Protein AF-A0A9X2KJJ4-F1 (afdb_monomer_lite)

pLDDT: mean 70.87, std 23.69, range [27.44, 98.56]

Structure (mmCIF, N/CA/C/O backbone):
data_AF-A0A9X2KJJ4-F1
#
_entry.id   AF-A0A9X2KJJ4-F1
#
loop_
_atom_site.group_PDB
_atom_site.id
_atom_site.type_symbol
_atom_site.label_atom_id
_atom_site.label_alt_id
_atom_site.label_comp_id
_atom_site.label_asym_id
_atom_site.label_entity_id
_atom_site.label_seq_id
_atom_site.pdbx_PDB_ins_code
_atom_site.Cartn_x
_atom_site.Cartn_y
_atom_site.Cartn_z
_atom_site.occupancy
_atom_site.B_iso_or_equiv
_atom_site.auth_seq_id
_atom_site.auth_comp_id
_atom_site.auth_asym_id
_atom_site.auth_atom_id
_atom_site.pdbx_PDB_model_num
ATOM 1 N N . MET A 1 1 ? 61.505 9.779 -38.803 1.00 47.81 1 MET A N 1
ATOM 2 C CA . MET A 1 1 ? 60.953 10.149 -37.479 1.00 47.81 1 MET A CA 1
ATOM 3 C C . MET A 1 1 ? 59.448 10.309 -37.608 1.00 47.81 1 MET A C 1
ATOM 5 O O . MET A 1 1 ? 59.005 11.308 -38.155 1.00 47.81 1 MET A O 1
ATOM 9 N N . GLY A 1 2 ? 58.658 9.321 -37.192 1.00 49.69 2 GLY A N 1
ATOM 10 C CA . GLY A 1 2 ? 57.202 9.404 -37.337 1.00 49.69 2 GLY A CA 1
ATOM 11 C C . GLY A 1 2 ? 56.493 8.103 -36.994 1.00 49.69 2 GLY A C 1
ATOM 12 O O . GLY A 1 2 ? 55.884 7.513 -37.874 1.00 49.69 2 GLY A O 1
ATOM 13 N N . MET A 1 3 ? 56.602 7.639 -35.744 1.00 49.16 3 MET A N 1
ATOM 14 C CA . MET A 1 3 ? 55.857 6.458 -35.277 1.00 49.16 3 MET A CA 1
ATOM 15 C C . MET A 1 3 ? 55.622 6.402 -33.750 1.00 49.16 3 MET A C 1
ATOM 17 O O . MET A 1 3 ? 55.485 5.323 -33.203 1.00 49.16 3 MET A O 1
ATOM 21 N N . GLU A 1 4 ? 55.517 7.537 -33.043 1.00 53.03 4 GLU A N 1
ATOM 22 C CA . GLU A 1 4 ? 55.349 7.537 -31.565 1.00 53.03 4 GLU A CA 1
ATOM 23 C C . GLU A 1 4 ? 54.216 8.446 -31.046 1.00 53.03 4 GLU A C 1
ATOM 25 O O . GLU A 1 4 ? 54.314 9.063 -29.990 1.00 53.03 4 GLU A O 1
ATOM 30 N N . ARG A 1 5 ? 53.100 8.579 -31.774 1.00 55.84 5 ARG A N 1
ATOM 31 C CA . ARG A 1 5 ? 51.923 9.325 -31.264 1.00 55.84 5 ARG A CA 1
ATOM 32 C C . ARG A 1 5 ? 50.594 8.616 -31.504 1.00 55.84 5 ARG A C 1
ATOM 34 O O . ARG A 1 5 ? 49.633 9.244 -31.946 1.00 55.84 5 ARG A O 1
ATOM 41 N N . ARG A 1 6 ? 50.524 7.308 -31.241 1.00 51.78 6 ARG A N 1
ATOM 42 C CA . ARG A 1 6 ? 49.240 6.581 -31.252 1.00 51.78 6 ARG A CA 1
ATOM 43 C C . ARG A 1 6 ? 48.900 5.784 -29.993 1.00 51.78 6 ARG A C 1
ATOM 45 O O . ARG A 1 6 ? 47.741 5.423 -29.867 1.00 51.78 6 ARG A O 1
ATOM 52 N N . GLU A 1 7 ? 49.802 5.617 -29.029 1.00 50.44 7 GLU A N 1
ATOM 53 C CA . GLU A 1 7 ? 49.505 4.779 -27.849 1.00 50.44 7 GLU A CA 1
ATOM 54 C C . GLU A 1 7 ? 48.975 5.535 -26.617 1.00 50.44 7 GLU A C 1
ATOM 56 O O . GLU A 1 7 ? 48.484 4.917 -25.685 1.00 50.44 7 GLU A O 1
ATOM 61 N N . ALA A 1 8 ? 48.960 6.871 -26.604 1.00 49.69 8 ALA A N 1
ATOM 62 C CA . ALA A 1 8 ? 48.572 7.633 -25.406 1.00 49.69 8 ALA A CA 1
ATOM 63 C C . ALA A 1 8 ? 47.080 8.036 -25.324 1.00 49.69 8 ALA A C 1
ATOM 65 O O . ALA A 1 8 ? 46.735 8.944 -24.570 1.00 49.69 8 ALA A O 1
ATOM 66 N N . ARG A 1 9 ? 46.179 7.439 -26.123 1.00 47.38 9 ARG A N 1
ATOM 67 C CA . ARG A 1 9 ? 44.757 7.858 -26.183 1.00 47.38 9 ARG A CA 1
ATOM 68 C C . ARG A 1 9 ? 43.725 6.830 -25.718 1.00 47.38 9 ARG A C 1
ATOM 70 O O . ARG A 1 9 ? 42.545 7.171 -25.718 1.00 47.38 9 ARG A O 1
ATOM 77 N N . GLU A 1 10 ? 44.126 5.642 -25.272 1.00 47.25 10 GLU A N 1
ATOM 78 C CA . GLU A 1 10 ? 43.165 4.615 -24.828 1.00 47.25 10 GLU A CA 1
ATOM 79 C C . GLU A 1 10 ? 42.952 4.544 -23.303 1.00 47.25 10 GLU A C 1
ATOM 81 O O . GLU A 1 10 ? 41.924 4.031 -22.864 1.00 47.25 10 GLU A O 1
ATOM 86 N N . ASP A 1 11 ? 43.791 5.189 -22.485 1.00 46.91 11 ASP A N 1
ATOM 87 C CA . ASP A 1 11 ? 43.707 5.073 -21.014 1.00 46.91 11 ASP A CA 1
ATOM 88 C C . ASP A 1 11 ? 42.778 6.089 -20.315 1.00 46.91 11 ASP A C 1
ATOM 90 O O . ASP A 1 11 ? 42.634 6.079 -19.093 1.00 46.91 11 ASP A O 1
ATOM 94 N N . SER A 1 12 ? 42.083 6.957 -21.058 1.00 48.19 12 SER A N 1
ATOM 95 C CA . SER A 1 12 ? 41.242 8.024 -20.475 1.00 48.19 12 SER A CA 1
ATOM 96 C C . SER A 1 12 ? 39.732 7.736 -20.491 1.00 48.19 12 SER A C 1
ATOM 98 O O . SER A 1 12 ? 38.935 8.618 -20.171 1.00 48.19 12 SER A O 1
ATOM 100 N N . ALA A 1 13 ? 39.292 6.526 -20.844 1.00 44.25 13 ALA A N 1
ATOM 101 C CA . ALA A 1 13 ? 37.860 6.207 -20.929 1.00 44.25 13 ALA A CA 1
ATOM 102 C C . ALA A 1 13 ? 37.205 5.810 -19.585 1.00 44.25 13 ALA A C 1
ATOM 104 O O . ALA A 1 13 ? 35.985 5.667 -19.514 1.00 44.25 13 ALA A O 1
ATOM 105 N N . ALA A 1 14 ? 37.985 5.638 -18.512 1.00 47.62 14 ALA A N 1
ATOM 106 C CA . ALA A 1 14 ? 37.472 5.204 -17.207 1.00 47.62 14 ALA A CA 1
ATOM 107 C C . ALA A 1 14 ? 37.098 6.358 -16.251 1.00 47.62 14 ALA A C 1
ATOM 109 O O . ALA A 1 14 ? 36.483 6.105 -15.213 1.00 47.62 14 ALA A O 1
ATOM 110 N N . ALA A 1 15 ? 37.453 7.608 -16.573 1.00 48.75 15 ALA A N 1
ATOM 111 C CA . ALA A 1 15 ? 37.377 8.721 -15.621 1.00 48.75 15 ALA A CA 1
ATOM 112 C C . ALA A 1 15 ? 36.042 9.492 -15.606 1.00 48.75 15 ALA A C 1
ATOM 114 O O . ALA A 1 15 ? 35.754 10.150 -14.612 1.00 48.75 15 ALA A O 1
ATOM 115 N N . ASP A 1 16 ? 35.185 9.348 -16.621 1.00 49.28 16 ASP A N 1
ATOM 116 C CA . ASP A 1 16 ? 33.913 10.082 -16.705 1.00 49.28 16 ASP A CA 1
ATOM 117 C C . ASP A 1 16 ? 32.705 9.143 -16.693 1.00 49.28 16 ASP A C 1
ATOM 119 O O . ASP A 1 16 ? 31.906 9.071 -17.628 1.00 49.28 16 ASP A O 1
ATOM 123 N N . MET A 1 17 ? 32.527 8.408 -15.593 1.00 51.59 17 MET A N 1
ATOM 124 C CA . MET A 1 17 ? 31.216 7.822 -15.328 1.00 51.59 17 MET A CA 1
ATOM 125 C C . MET A 1 17 ? 30.244 8.925 -14.891 1.00 51.59 17 MET A C 1
ATOM 127 O O . MET A 1 17 ? 30.469 9.554 -13.854 1.00 51.59 17 MET A O 1
ATOM 131 N N . PRO A 1 18 ? 29.114 9.132 -15.600 1.00 72.56 18 PRO A N 1
ATOM 132 C CA . PRO A 1 18 ? 28.115 10.108 -15.188 1.00 72.56 18 PRO A CA 1
ATOM 133 C C . PRO A 1 18 ? 27.666 9.821 -13.754 1.00 72.56 18 PRO A C 1
ATOM 135 O O . PRO A 1 18 ? 27.408 8.668 -13.405 1.00 72.56 18 PRO A O 1
ATOM 138 N N . LEU A 1 19 ? 27.496 10.855 -12.928 1.00 51.53 19 LEU A N 1
ATOM 139 C CA . LEU A 1 19 ? 27.064 10.734 -11.526 1.00 51.53 19 LEU A CA 1
ATOM 140 C C . LEU A 1 19 ? 25.807 9.852 -11.349 1.00 51.53 19 LEU A C 1
ATOM 142 O O . LEU A 1 19 ? 25.633 9.192 -10.324 1.00 51.53 19 LEU A O 1
ATOM 146 N N . ALA A 1 20 ? 24.938 9.802 -12.363 1.00 43.53 20 ALA A N 1
ATOM 147 C CA . ALA A 1 20 ? 23.784 8.906 -12.421 1.00 43.53 20 ALA A CA 1
ATOM 148 C C . ALA A 1 20 ? 24.168 7.412 -12.501 1.00 43.53 20 ALA A C 1
ATOM 150 O O . ALA A 1 20 ? 23.561 6.598 -11.808 1.00 43.53 20 ALA A O 1
ATOM 151 N N . SER A 1 21 ? 25.195 7.061 -13.282 1.00 48.44 21 SER A N 1
ATOM 152 C CA . SER A 1 21 ? 25.747 5.701 -13.388 1.00 48.44 21 SER A CA 1
ATOM 153 C C . SER A 1 21 ? 26.353 5.248 -12.060 1.00 48.44 21 SER A C 1
ATOM 155 O O . SER A 1 21 ? 26.040 4.164 -11.571 1.00 48.44 21 SER A O 1
ATOM 157 N N . LEU A 1 22 ? 27.130 6.117 -11.407 1.00 46.44 22 LEU A N 1
ATOM 158 C CA . LEU A 1 22 ? 27.717 5.816 -10.101 1.00 46.44 22 LEU A CA 1
ATOM 159 C C . LEU A 1 22 ? 26.637 5.613 -9.026 1.00 46.44 22 LEU A C 1
ATOM 161 O O . LEU A 1 22 ? 26.683 4.654 -8.256 1.00 46.44 22 LEU A O 1
ATOM 165 N N . ARG A 1 23 ? 25.608 6.471 -9.004 1.00 49.06 23 ARG A N 1
ATOM 166 C CA . ARG A 1 23 ? 24.451 6.309 -8.107 1.00 49.06 23 ARG A CA 1
ATOM 167 C C . ARG A 1 23 ? 23.695 5.008 -8.373 1.00 49.06 23 ARG A C 1
ATOM 169 O O . ARG A 1 23 ? 23.285 4.356 -7.415 1.00 49.06 23 ARG A O 1
ATOM 176 N N . ALA A 1 24 ? 23.537 4.617 -9.638 1.00 49.16 24 ALA A N 1
ATOM 177 C CA . ALA A 1 24 ? 22.894 3.362 -10.018 1.00 49.16 24 ALA A CA 1
ATOM 178 C C . ALA A 1 24 ? 23.710 2.140 -9.569 1.00 49.16 24 ALA A C 1
ATOM 180 O O . ALA A 1 24 ? 23.141 1.203 -9.015 1.00 49.16 24 ALA A O 1
ATOM 181 N N . GLN A 1 25 ? 25.037 2.172 -9.707 1.00 50.41 25 GLN A N 1
ATOM 182 C CA . GLN A 1 25 ? 25.911 1.104 -9.214 1.00 50.41 25 GLN A CA 1
ATOM 183 C C . GLN A 1 25 ? 25.873 0.993 -7.689 1.00 50.41 25 GLN A C 1
ATOM 185 O O . GLN A 1 25 ? 25.707 -0.100 -7.153 1.00 50.41 25 GLN A O 1
ATOM 190 N N . ILE A 1 26 ? 25.925 2.121 -6.973 1.00 53.22 26 ILE A N 1
ATOM 191 C CA . ILE A 1 26 ? 25.779 2.146 -5.510 1.00 53.22 26 ILE A CA 1
ATOM 192 C C . ILE A 1 26 ? 24.411 1.586 -5.090 1.00 53.22 26 ILE A C 1
ATOM 194 O O . ILE A 1 26 ? 24.317 0.847 -4.111 1.00 53.22 26 ILE A O 1
ATOM 198 N N . ALA A 1 27 ? 23.345 1.901 -5.826 1.00 51.09 27 ALA A N 1
ATOM 199 C CA . ALA A 1 27 ? 22.004 1.377 -5.583 1.00 51.09 27 ALA A CA 1
ATOM 200 C C . ALA A 1 27 ? 21.901 -0.138 -5.852 1.00 51.09 27 ALA A C 1
ATOM 202 O O . ALA A 1 27 ? 21.388 -0.877 -5.009 1.00 51.09 27 ALA A O 1
ATOM 203 N N . GLY A 1 28 ? 22.457 -0.625 -6.966 1.00 53.12 28 GLY A N 1
ATOM 204 C CA . GLY A 1 28 ? 22.554 -2.055 -7.276 1.00 53.12 28 GLY A CA 1
ATOM 205 C C . GLY A 1 28 ? 23.351 -2.822 -6.217 1.00 53.12 28 GLY A C 1
ATOM 206 O O . GLY A 1 28 ? 22.928 -3.885 -5.758 1.00 53.12 28 GLY A O 1
ATOM 207 N N . LEU A 1 29 ? 24.447 -2.235 -5.729 1.00 49.22 29 LEU A N 1
ATOM 208 C CA . LEU A 1 29 ? 25.233 -2.771 -4.618 1.00 49.22 29 LEU A CA 1
ATOM 209 C C . LEU A 1 29 ? 24.433 -2.794 -3.312 1.00 49.22 29 LEU A C 1
ATOM 211 O O . LEU A 1 29 ? 24.441 -3.806 -2.617 1.00 49.22 29 LEU A O 1
ATOM 215 N N . ARG A 1 30 ? 23.683 -1.735 -2.982 1.00 49.00 30 ARG A N 1
ATOM 216 C CA . ARG A 1 30 ? 22.813 -1.703 -1.789 1.00 49.00 30 ARG A CA 1
ATOM 217 C C . ARG A 1 30 ? 21.732 -2.777 -1.844 1.00 49.00 30 ARG A C 1
ATOM 219 O O . ARG A 1 30 ? 21.508 -3.458 -0.842 1.00 49.00 30 ARG A O 1
ATOM 226 N N . LEU A 1 31 ? 21.109 -2.970 -3.004 1.00 55.03 31 LEU A N 1
ATOM 227 C CA . LEU A 1 31 ? 20.124 -4.027 -3.217 1.00 55.03 31 LEU A CA 1
ATOM 228 C C . LEU A 1 31 ? 20.763 -5.417 -3.103 1.00 55.03 31 LEU A C 1
ATOM 230 O O . LEU A 1 31 ? 20.217 -6.290 -2.431 1.00 55.03 31 LEU A O 1
ATOM 234 N N . THR A 1 32 ? 21.954 -5.600 -3.671 1.00 56.09 32 THR A N 1
ATOM 235 C CA . THR A 1 32 ? 22.737 -6.838 -3.549 1.00 56.09 32 THR A CA 1
ATOM 236 C C . THR A 1 32 ? 23.098 -7.127 -2.092 1.00 56.09 32 THR A C 1
ATOM 238 O O . THR A 1 32 ? 22.906 -8.239 -1.609 1.00 56.09 32 THR A O 1
ATOM 241 N N . VAL A 1 33 ? 23.537 -6.124 -1.332 1.00 52.28 33 VAL A N 1
ATOM 242 C CA . VAL A 1 33 ? 23.829 -6.265 0.102 1.00 52.28 33 VAL A CA 1
ATOM 243 C C . VAL A 1 33 ? 22.561 -6.598 0.894 1.00 52.28 33 VAL A C 1
ATOM 245 O O . VAL A 1 33 ? 22.596 -7.457 1.777 1.00 52.28 33 VAL A O 1
ATOM 248 N N . ALA A 1 34 ? 21.426 -5.967 0.585 1.00 51.91 34 ALA A N 1
ATOM 249 C CA . ALA A 1 34 ? 20.146 -6.286 1.215 1.00 51.91 34 ALA A CA 1
ATOM 250 C C . ALA A 1 34 ? 19.709 -7.732 0.915 1.00 51.91 34 ALA A C 1
ATOM 252 O O . ALA A 1 34 ? 19.289 -8.453 1.824 1.00 51.91 34 ALA A O 1
ATOM 253 N N . ALA A 1 35 ? 19.890 -8.179 -0.328 1.00 56.25 35 ALA A N 1
ATOM 254 C CA . ALA A 1 35 ? 19.648 -9.549 -0.756 1.00 56.25 35 ALA A CA 1
ATOM 255 C C . ALA A 1 35 ? 20.532 -10.552 -0.005 1.00 56.25 35 ALA A C 1
ATOM 257 O O . ALA A 1 35 ? 20.024 -11.535 0.532 1.00 56.25 35 ALA A O 1
ATOM 258 N N . LEU A 1 36 ? 21.833 -10.269 0.108 1.00 53.44 36 LEU A N 1
ATOM 259 C CA . LEU A 1 36 ? 22.794 -11.094 0.844 1.00 53.44 36 LEU A CA 1
ATOM 260 C C . LEU A 1 36 ? 22.476 -11.167 2.346 1.00 53.44 36 LEU A C 1
ATOM 262 O O . LEU A 1 36 ? 22.599 -12.220 2.971 1.00 53.44 36 LEU A O 1
ATOM 266 N N . ARG A 1 37 ? 22.010 -10.069 2.953 1.00 56.66 37 ARG A N 1
ATOM 267 C CA . ARG A 1 37 ? 21.553 -10.069 4.354 1.00 56.66 37 ARG A CA 1
ATOM 268 C C . ARG A 1 37 ? 20.312 -10.939 4.541 1.00 56.66 37 ARG A C 1
ATOM 270 O O . ARG A 1 37 ? 20.200 -11.636 5.550 1.00 56.66 37 ARG A O 1
ATOM 277 N N . LEU A 1 38 ? 19.387 -10.913 3.584 1.00 53.09 38 LEU A N 1
ATOM 278 C CA . LEU A 1 38 ? 18.178 -11.731 3.622 1.00 53.09 38 LEU A CA 1
ATOM 279 C C . LEU A 1 38 ? 18.496 -13.221 3.442 1.00 53.09 38 LEU A C 1
ATOM 281 O O . LEU A 1 38 ? 17.997 -14.040 4.214 1.00 53.09 38 LEU A O 1
ATOM 285 N N . THR A 1 39 ? 19.364 -13.577 2.489 1.00 51.56 39 THR A N 1
ATOM 286 C CA . THR A 1 39 ? 19.808 -14.967 2.295 1.00 51.56 39 THR A CA 1
ATOM 287 C C . THR A 1 39 ? 20.582 -15.478 3.507 1.00 51.56 39 THR A C 1
ATOM 289 O O . THR A 1 39 ? 20.306 -16.581 3.971 1.00 51.56 39 THR A O 1
ATOM 292 N N . SER A 1 40 ? 21.461 -14.667 4.100 1.00 51.31 40 SER A N 1
ATOM 293 C CA . SER A 1 40 ? 22.171 -15.008 5.342 1.00 51.31 40 SER A CA 1
ATOM 294 C C . SER A 1 40 ? 21.210 -15.282 6.508 1.00 51.31 40 SER A C 1
ATOM 296 O O . SER A 1 40 ? 21.335 -16.292 7.204 1.00 51.31 40 SER A O 1
ATOM 298 N N . ARG A 1 41 ? 20.177 -14.444 6.686 1.00 52.88 41 ARG A N 1
ATOM 299 C CA . ARG A 1 41 ? 19.127 -14.673 7.696 1.00 52.88 41 ARG A CA 1
ATOM 300 C C . ARG A 1 41 ? 18.332 -15.949 7.430 1.00 52.88 41 ARG A C 1
ATOM 302 O O . ARG A 1 41 ? 18.059 -16.684 8.375 1.00 52.88 41 ARG A O 1
ATOM 309 N N . ALA A 1 42 ? 18.004 -16.235 6.170 1.00 50.62 42 ALA A N 1
ATOM 310 C CA . ALA A 1 42 ? 17.349 -17.484 5.798 1.00 50.62 42 ALA A CA 1
ATOM 311 C C . ALA A 1 42 ? 18.230 -18.691 6.165 1.00 50.62 42 ALA A C 1
ATOM 313 O O . ALA A 1 42 ? 17.756 -19.613 6.828 1.00 50.62 42 ALA A O 1
ATOM 314 N N . VAL A 1 43 ? 19.523 -18.659 5.820 1.00 56.06 43 VAL A N 1
ATOM 315 C CA . VAL A 1 43 ? 20.483 -19.726 6.151 1.00 56.06 43 VAL A CA 1
ATOM 316 C C . VAL A 1 43 ? 20.620 -19.923 7.660 1.00 56.06 43 VAL A C 1
ATOM 318 O O . VAL A 1 43 ? 20.568 -21.059 8.133 1.00 56.06 43 VAL A O 1
ATOM 321 N N . LYS A 1 44 ? 20.706 -18.837 8.440 1.00 53.25 44 LYS A N 1
ATOM 322 C CA . LYS A 1 44 ? 20.737 -18.892 9.913 1.00 53.25 44 LYS A CA 1
ATOM 323 C C . LYS A 1 44 ? 19.455 -19.492 10.504 1.00 53.25 44 LYS A C 1
ATOM 325 O O . LYS A 1 44 ? 19.522 -20.189 11.510 1.00 53.25 44 LYS A O 1
ATOM 330 N N . ALA A 1 45 ? 18.309 -19.282 9.858 1.00 50.84 45 ALA A N 1
ATOM 331 C CA . ALA A 1 45 ? 17.038 -19.924 10.197 1.00 50.84 45 ALA A CA 1
ATOM 332 C C . ALA A 1 45 ? 16.935 -21.389 9.711 1.00 50.84 45 ALA A C 1
ATOM 334 O O . ALA A 1 45 ? 15.866 -21.994 9.778 1.00 50.84 45 ALA A O 1
ATOM 335 N N . GLY A 1 46 ? 18.034 -21.972 9.219 1.00 49.84 46 GLY A N 1
ATOM 336 C CA . GLY A 1 46 ? 18.107 -23.362 8.778 1.00 49.84 46 GLY A CA 1
ATOM 337 C C . GLY A 1 46 ? 17.704 -23.592 7.321 1.00 49.84 46 GLY A C 1
ATOM 338 O O . GLY A 1 46 ? 17.600 -24.744 6.910 1.00 49.84 46 GLY A O 1
ATOM 339 N N . PHE A 1 47 ? 17.488 -22.542 6.521 1.00 48.84 47 PHE A N 1
ATOM 340 C CA . PHE A 1 47 ? 17.262 -22.686 5.082 1.00 48.84 47 PHE A CA 1
ATOM 341 C C . PHE A 1 47 ? 18.560 -23.091 4.378 1.00 48.84 47 PHE A C 1
ATOM 343 O O . PHE A 1 47 ? 19.525 -22.331 4.335 1.00 48.84 47 PHE A O 1
ATOM 350 N N . ARG A 1 48 ? 18.587 -24.273 3.767 1.00 58.31 48 ARG A N 1
ATOM 351 C CA . ARG A 1 48 ? 19.681 -24.693 2.888 1.00 58.31 48 ARG A CA 1
ATOM 352 C C . ARG A 1 48 ? 19.135 -24.827 1.464 1.00 58.31 48 ARG A C 1
ATOM 354 O O . ARG A 1 48 ? 18.259 -25.665 1.254 1.00 58.31 48 ARG A O 1
ATOM 361 N N . PRO A 1 49 ? 19.641 -24.053 0.484 1.00 48.81 49 PRO A N 1
ATOM 362 C CA . PRO A 1 49 ? 19.122 -24.047 -0.888 1.00 48.81 49 PRO A CA 1
ATOM 363 C C . PRO A 1 49 ? 19.060 -25.427 -1.565 1.00 48.81 49 PRO A C 1
ATOM 365 O O . PRO A 1 49 ? 18.234 -25.623 -2.450 1.00 48.81 49 PRO A O 1
ATOM 368 N N . GLY A 1 50 ? 19.900 -26.379 -1.136 1.00 55.75 50 GLY A N 1
ATOM 369 C CA . GLY A 1 50 ? 19.933 -27.758 -1.638 1.00 55.75 50 GLY A CA 1
ATOM 370 C C . GLY A 1 50 ? 19.363 -28.826 -0.696 1.00 55.75 50 GLY A C 1
ATOM 371 O O . GLY A 1 50 ? 19.565 -30.008 -0.948 1.00 55.75 50 GLY A O 1
ATOM 372 N N . GLN A 1 51 ? 18.708 -28.462 0.413 1.00 60.94 51 GLN A N 1
ATOM 373 C CA . GLN A 1 51 ? 18.192 -29.456 1.360 1.00 60.94 51 GLN A CA 1
ATOM 374 C C . GLN A 1 51 ? 16.922 -30.122 0.838 1.00 60.94 51 GLN A C 1
ATOM 376 O O . GLN A 1 51 ? 15.946 -29.467 0.477 1.00 60.94 51 GLN A O 1
ATOM 381 N N . GLU A 1 52 ? 16.940 -31.450 0.822 1.00 58.19 52 GLU A N 1
ATOM 382 C CA . GLU A 1 52 ? 15.837 -32.249 0.312 1.00 58.19 52 GLU A CA 1
ATOM 383 C C . GLU A 1 52 ? 14.579 -32.070 1.182 1.00 58.19 52 GLU A C 1
ATOM 385 O O . GLU A 1 52 ? 14.621 -32.090 2.420 1.00 58.19 52 GLU A O 1
ATOM 390 N N . ARG A 1 53 ? 13.433 -31.879 0.526 1.00 63.03 53 ARG A N 1
ATOM 391 C CA . ARG A 1 53 ? 12.121 -31.825 1.180 1.00 63.03 53 ARG A CA 1
ATOM 392 C C . ARG A 1 53 ? 11.483 -33.205 1.192 1.00 63.03 53 ARG A C 1
ATOM 394 O O . ARG A 1 53 ? 11.807 -34.064 0.377 1.00 63.03 53 ARG A O 1
ATOM 401 N N . HIS A 1 54 ? 10.529 -33.407 2.092 1.00 67.62 54 HIS A N 1
ATOM 402 C CA . HIS A 1 54 ? 9.658 -34.572 1.984 1.00 67.62 54 HIS A CA 1
ATOM 403 C C . HIS A 1 54 ? 8.808 -34.472 0.703 1.00 67.62 54 HIS A C 1
ATOM 405 O O . HIS A 1 54 ? 8.199 -33.417 0.476 1.00 67.62 54 HIS A O 1
ATOM 411 N N . PRO A 1 55 ? 8.769 -35.532 -0.126 1.00 59.12 55 PRO A N 1
ATOM 412 C CA . PRO A 1 55 ? 8.047 -35.522 -1.390 1.00 59.12 55 PRO A CA 1
ATOM 413 C C . PRO A 1 55 ? 6.533 -35.378 -1.188 1.00 59.12 55 PRO A C 1
ATOM 415 O O . PRO A 1 55 ? 5.983 -35.588 -0.102 1.00 59.12 55 PRO A O 1
ATOM 418 N N . LYS A 1 56 ? 5.841 -35.013 -2.269 1.00 52.53 56 LYS A N 1
ATOM 419 C CA . LYS A 1 56 ? 4.378 -34.931 -2.293 1.00 52.53 56 LYS A CA 1
ATOM 420 C C . LYS A 1 56 ? 3.789 -36.312 -1.975 1.00 52.53 56 LYS A C 1
ATOM 422 O O . LYS A 1 56 ? 4.186 -37.299 -2.584 1.00 52.53 56 LYS A O 1
ATOM 427 N N . GLY A 1 57 ? 2.858 -36.368 -1.022 1.00 68.56 57 GLY A N 1
ATOM 428 C CA . GLY A 1 57 ? 2.232 -37.618 -0.566 1.00 68.56 57 GLY A CA 1
ATOM 429 C C . GLY A 1 57 ? 2.778 -38.165 0.757 1.00 68.56 57 GLY A C 1
ATOM 430 O O . GLY A 1 57 ? 2.205 -39.101 1.300 1.00 68.56 57 GLY A O 1
ATOM 431 N N . SER A 1 58 ? 3.808 -37.551 1.354 1.00 69.94 58 SER A N 1
ATOM 432 C CA . SER A 1 58 ? 4.341 -37.955 2.671 1.00 69.94 58 SER A CA 1
ATOM 433 C C . SER A 1 58 ? 3.465 -37.543 3.874 1.00 69.94 58 SER A C 1
ATOM 435 O O . SER A 1 58 ? 3.982 -37.244 4.949 1.00 69.94 58 SER A O 1
ATOM 437 N N . GLY A 1 59 ? 2.142 -37.462 3.717 1.00 77.38 59 GLY A N 1
ATOM 438 C CA . GLY A 1 59 ? 1.219 -37.101 4.800 1.00 77.38 59 GLY A CA 1
ATOM 439 C C . GLY A 1 59 ? 1.523 -35.741 5.453 1.00 77.38 59 GLY A C 1
ATOM 440 O O . GLY A 1 59 ? 1.836 -34.763 4.773 1.00 77.38 59 GLY A O 1
ATOM 441 N N . ARG A 1 60 ? 1.461 -35.671 6.794 1.00 58.06 60 ARG A N 1
ATOM 442 C CA . ARG A 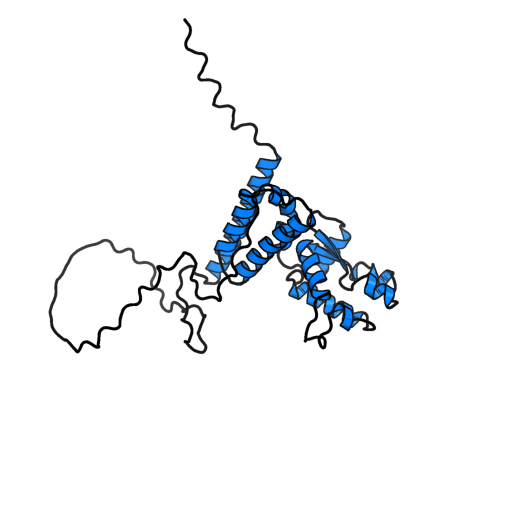1 60 ? 1.593 -34.428 7.599 1.00 58.06 60 ARG A CA 1
ATOM 443 C C . ARG A 1 60 ? 2.948 -33.712 7.480 1.00 58.06 60 ARG A C 1
ATOM 445 O O . ARG A 1 60 ? 3.084 -32.562 7.913 1.00 58.06 60 ARG A O 1
ATOM 452 N N . ILE A 1 61 ? 3.951 -34.384 6.919 1.00 56.06 61 ILE A N 1
ATOM 453 C CA . ILE A 1 61 ? 5.300 -33.842 6.723 1.00 56.06 61 ILE A CA 1
ATOM 454 C C . ILE A 1 61 ? 5.595 -33.477 5.265 1.00 56.06 61 ILE A C 1
ATOM 456 O O . ILE A 1 61 ? 6.660 -32.924 5.000 1.00 56.06 61 ILE A O 1
ATOM 460 N N . SER A 1 62 ? 4.659 -33.717 4.338 1.00 62.56 62 SER A N 1
ATOM 461 C CA . SER A 1 62 ? 4.771 -33.312 2.932 1.00 62.56 62 SER A CA 1
ATOM 462 C C . SER A 1 62 ? 5.148 -31.829 2.818 1.00 62.56 62 SER A C 1
ATOM 464 O O . SER A 1 62 ? 4.531 -30.968 3.445 1.00 62.56 62 SER A O 1
ATOM 466 N N . GLY A 1 63 ? 6.190 -31.521 2.042 1.00 52.72 63 GLY A N 1
ATOM 467 C CA . GLY A 1 63 ? 6.678 -30.153 1.843 1.00 52.72 63 GLY A CA 1
ATOM 468 C C . GLY A 1 63 ? 7.500 -29.564 2.999 1.00 52.72 63 GLY A C 1
ATOM 469 O O . GLY A 1 63 ? 8.106 -28.504 2.819 1.00 52.72 63 GLY A O 1
ATOM 470 N N . ARG A 1 64 ? 7.601 -30.232 4.159 1.00 62.34 64 ARG A N 1
ATOM 471 C CA . ARG A 1 64 ? 8.525 -29.822 5.230 1.00 62.34 64 ARG A CA 1
ATOM 472 C C . ARG A 1 64 ? 9.971 -30.142 4.837 1.00 62.34 64 ARG A C 1
ATOM 474 O O . ARG A 1 64 ? 10.237 -31.091 4.097 1.00 62.34 64 ARG A O 1
ATOM 481 N N . TRP A 1 65 ? 10.910 -29.353 5.353 1.00 58.19 65 TRP A N 1
ATOM 482 C CA . TRP A 1 65 ? 12.338 -29.656 5.250 1.00 58.19 65 TRP A CA 1
ATOM 483 C C . TRP A 1 65 ? 12.644 -30.937 6.028 1.00 58.19 65 TRP A C 1
ATOM 485 O O . TRP A 1 65 ? 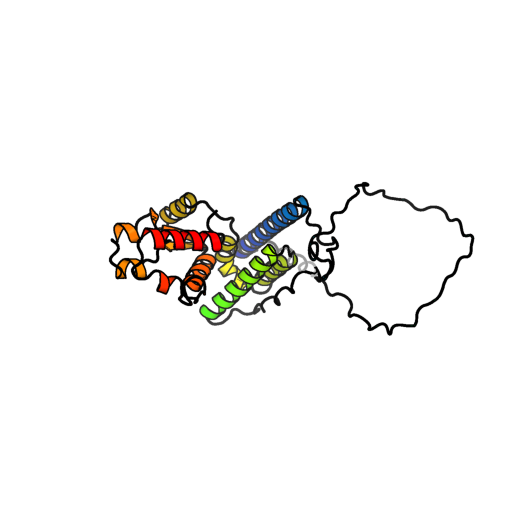12.238 -31.045 7.189 1.00 58.19 65 TRP A O 1
ATOM 495 N N . ARG A 1 66 ? 13.373 -31.887 5.424 1.00 62.16 66 ARG A N 1
ATOM 496 C CA . ARG A 1 66 ? 13.899 -33.031 6.180 1.00 62.16 66 ARG A CA 1
ATOM 497 C C . ARG A 1 66 ? 14.844 -32.482 7.240 1.00 62.16 66 ARG A C 1
ATOM 499 O O . ARG A 1 66 ? 15.850 -31.874 6.882 1.00 62.16 66 ARG A O 1
ATOM 506 N N . ARG A 1 67 ? 14.545 -32.641 8.533 1.00 53.84 67 ARG A N 1
ATOM 507 C CA . ARG A 1 67 ? 15.523 -32.293 9.577 1.00 53.84 67 ARG A CA 1
ATOM 508 C C . ARG A 1 67 ? 16.749 -33.176 9.356 1.00 53.84 67 ARG A C 1
ATOM 510 O O . ARG A 1 67 ? 16.622 -34.394 9.356 1.00 53.84 67 ARG A O 1
ATOM 517 N N . VAL A 1 68 ? 17.917 -32.570 9.164 1.00 54.59 68 VAL A N 1
ATOM 518 C CA . VAL A 1 68 ? 19.182 -33.309 9.202 1.00 54.59 68 VAL A CA 1
ATOM 519 C C . VAL A 1 68 ? 19.430 -33.641 10.671 1.00 54.59 68 VAL A C 1
ATOM 521 O O . VAL A 1 68 ? 19.963 -32.830 11.424 1.00 54.59 68 VAL A O 1
ATOM 524 N N . THR A 1 69 ? 18.924 -34.786 11.118 1.00 41.09 69 THR A N 1
ATOM 525 C CA . THR A 1 69 ? 19.249 -35.342 12.430 1.00 41.09 69 THR A CA 1
ATOM 526 C C . THR A 1 69 ? 20.615 -36.000 12.328 1.00 41.09 69 THR A C 1
ATOM 528 O O . THR A 1 69 ? 20.788 -36.941 11.560 1.00 41.09 69 THR A O 1
ATOM 531 N N . GLY A 1 70 ? 21.577 -35.484 13.089 1.00 38.75 70 GLY A N 1
ATOM 532 C CA . GLY A 1 70 ? 22.946 -35.991 13.128 1.00 38.75 70 GLY A CA 1
ATOM 533 C C . GLY A 1 70 ? 23.939 -34.969 12.596 1.00 38.75 70 GLY A C 1
ATOM 534 O O . GLY A 1 70 ? 24.215 -34.897 11.402 1.00 38.75 70 GLY A O 1
ATOM 535 N N . ARG A 1 71 ? 24.518 -34.179 13.504 1.00 34.12 71 ARG A N 1
ATOM 536 C CA . ARG A 1 71 ? 25.837 -33.602 13.247 1.00 34.12 71 ARG A CA 1
ATOM 537 C C . ARG A 1 71 ? 26.838 -34.760 13.185 1.00 34.12 71 ARG A C 1
ATOM 539 O O . ARG A 1 71 ? 26.980 -35.478 14.167 1.00 34.12 71 ARG A O 1
ATOM 546 N N . LYS A 1 72 ? 27.607 -34.840 12.104 1.00 28.48 72 LYS A N 1
ATOM 547 C CA . LYS A 1 72 ? 29.067 -34.882 12.227 1.00 28.48 72 LYS A CA 1
ATOM 548 C C . LYS A 1 72 ? 29.632 -33.729 11.384 1.00 28.48 72 LYS A C 1
ATOM 550 O O . LYS A 1 72 ? 29.083 -33.465 10.311 1.00 28.48 72 LYS A O 1
ATOM 555 N N . PRO A 1 73 ? 30.608 -32.958 11.894 1.00 32.34 73 PRO A N 1
ATOM 556 C CA . PRO A 1 73 ? 31.284 -31.928 11.107 1.00 32.34 73 PRO A CA 1
ATOM 557 C C . PRO A 1 73 ? 31.929 -32.559 9.865 1.00 32.34 73 PRO A C 1
ATOM 559 O O . PRO A 1 73 ? 32.235 -33.750 9.881 1.00 32.34 73 PRO A O 1
ATOM 562 N N . LEU A 1 74 ? 32.088 -31.773 8.791 1.00 29.88 74 LEU A N 1
ATOM 563 C CA . LEU A 1 74 ? 32.767 -32.209 7.566 1.00 29.88 74 LEU A CA 1
ATOM 564 C C . LEU A 1 74 ? 34.136 -32.802 7.930 1.00 29.88 74 LEU A C 1
ATOM 566 O O . LEU A 1 74 ? 35.019 -32.078 8.381 1.00 29.88 74 LEU A O 1
ATOM 570 N N . GLN A 1 75 ? 34.285 -34.107 7.722 1.00 27.48 75 GLN A N 1
ATOM 571 C CA . GLN A 1 75 ? 35.572 -34.783 7.686 1.00 27.48 75 GLN A CA 1
ATOM 572 C C . GLN A 1 75 ? 36.059 -34.694 6.236 1.00 27.48 75 GLN A C 1
ATOM 574 O O . GLN A 1 75 ? 35.340 -35.067 5.307 1.00 27.48 75 GLN A O 1
ATOM 579 N N . VAL A 1 76 ? 37.220 -34.076 6.044 1.00 32.34 76 VAL A N 1
ATOM 580 C CA . VAL A 1 76 ? 37.898 -33.979 4.751 1.00 32.34 76 VAL A CA 1
ATOM 581 C C . VAL A 1 76 ? 38.823 -35.189 4.674 1.00 32.34 76 VAL A C 1
ATOM 583 O O . VAL A 1 76 ? 39.845 -35.198 5.352 1.00 32.34 76 VAL A O 1
ATOM 586 N N . ASP A 1 77 ? 38.455 -36.211 3.900 1.00 29.38 77 ASP A N 1
ATOM 587 C CA . ASP A 1 77 ? 39.256 -37.434 3.779 1.00 29.38 77 ASP A CA 1
ATOM 588 C C . ASP A 1 77 ? 40.100 -37.432 2.491 1.00 29.38 77 ASP A C 1
ATOM 590 O O . ASP A 1 77 ? 39.594 -37.377 1.368 1.00 29.38 77 ASP A O 1
ATOM 594 N N . ILE A 1 78 ? 41.415 -37.487 2.708 1.00 28.94 78 ILE A N 1
ATOM 595 C CA . ILE A 1 78 ? 42.514 -37.709 1.755 1.00 28.94 78 ILE A CA 1
ATOM 596 C C . ILE A 1 78 ? 42.532 -39.206 1.353 1.00 28.94 78 ILE A C 1
ATOM 598 O O . ILE A 1 78 ? 42.257 -40.052 2.206 1.00 28.94 78 ILE A O 1
ATOM 602 N N . PRO A 1 79 ? 42.846 -39.592 0.096 1.00 31.30 79 PRO A N 1
ATOM 603 C CA . PRO A 1 79 ? 42.645 -40.966 -0.371 1.00 31.30 79 PRO A CA 1
ATOM 604 C C . PRO A 1 79 ? 43.833 -41.920 -0.128 1.00 31.30 79 PRO A C 1
ATOM 606 O O . PRO A 1 79 ? 44.972 -41.612 -0.468 1.00 31.30 79 PRO A O 1
ATOM 609 N N . GLY A 1 80 ? 43.525 -43.146 0.320 1.00 27.44 80 GLY A N 1
ATOM 610 C CA . GLY A 1 80 ? 44.363 -44.356 0.214 1.00 27.44 80 GLY A CA 1
ATOM 611 C C . GLY A 1 80 ? 43.865 -45.515 1.107 1.00 27.44 80 GLY A C 1
ATOM 612 O O . GLY A 1 80 ? 43.140 -45.258 2.061 1.00 27.44 80 GLY A O 1
ATOM 613 N N . PRO A 1 81 ? 44.277 -46.782 0.893 1.00 32.84 81 PRO A N 1
ATOM 614 C CA . PRO A 1 81 ? 44.189 -47.580 -0.328 1.00 32.84 81 PRO A CA 1
ATOM 615 C C . PRO A 1 81 ? 43.218 -48.789 -0.206 1.00 32.84 81 PRO A C 1
ATOM 617 O O . PRO A 1 81 ? 42.678 -49.123 0.844 1.00 32.84 81 PRO A O 1
ATOM 620 N N . LYS A 1 82 ? 42.996 -49.436 -1.357 1.00 42.16 82 LYS A N 1
ATOM 621 C CA . LYS A 1 82 ? 41.999 -50.472 -1.690 1.00 42.16 82 LYS A CA 1
ATOM 622 C C . LYS A 1 82 ? 42.099 -51.780 -0.880 1.00 42.16 82 LYS A C 1
ATOM 624 O O . LYS A 1 82 ? 43.187 -52.330 -0.745 1.00 42.16 82 LYS A O 1
ATOM 629 N N . LYS A 1 83 ? 40.944 -52.397 -0.582 1.00 32.03 83 LYS A N 1
ATOM 630 C CA . LYS A 1 83 ? 40.773 -53.866 -0.511 1.00 32.03 83 LYS A CA 1
ATOM 631 C C . LYS A 1 83 ? 39.477 -54.305 -1.215 1.00 32.03 83 LYS A C 1
ATOM 633 O O . LYS A 1 83 ? 38.459 -53.623 -1.147 1.00 32.03 83 LYS A O 1
ATOM 638 N N . LYS A 1 84 ? 39.575 -55.413 -1.955 1.00 33.25 84 LYS A N 1
ATOM 639 C CA . LYS A 1 84 ? 38.551 -56.071 -2.795 1.00 33.25 84 LYS A CA 1
ATOM 640 C C . LYS A 1 84 ? 38.002 -57.342 -2.084 1.00 33.25 84 LYS A C 1
ATOM 642 O O . LYS A 1 84 ? 38.503 -57.656 -1.009 1.00 33.25 84 LYS A O 1
ATOM 647 N N . PRO A 1 85 ? 36.968 -58.029 -2.621 1.00 44.53 85 PRO A N 1
ATOM 648 C CA . PRO A 1 85 ? 35.780 -58.423 -1.858 1.00 44.53 85 PRO A CA 1
ATOM 649 C C . PRO A 1 85 ? 35.605 -59.938 -1.652 1.00 44.53 85 PRO A C 1
ATOM 651 O O . PRO A 1 85 ? 36.212 -60.746 -2.344 1.00 44.53 85 PRO A O 1
ATOM 654 N N . ILE A 1 86 ? 34.659 -60.288 -0.779 1.00 31.78 86 ILE A N 1
ATOM 655 C CA . ILE A 1 86 ? 33.943 -61.574 -0.676 1.00 31.78 86 ILE A CA 1
ATOM 656 C C . ILE A 1 86 ? 32.502 -61.165 -0.295 1.00 31.78 86 ILE A C 1
ATOM 658 O O . ILE A 1 86 ? 32.352 -60.255 0.512 1.00 31.78 86 ILE A O 1
ATOM 662 N N . GLY A 1 87 ? 31.378 -61.662 -0.804 1.00 29.66 87 GLY A N 1
ATOM 663 C CA . GLY A 1 87 ? 31.048 -62.794 -1.656 1.00 29.66 87 GLY A CA 1
ATOM 664 C C . GLY A 1 87 ? 29.577 -63.149 -1.378 1.00 29.66 87 GLY A C 1
ATOM 665 O O . GLY A 1 87 ? 29.194 -63.248 -0.222 1.00 29.66 87 GLY A O 1
ATOM 666 N N . SER A 1 88 ? 28.785 -63.319 -2.443 1.00 28.88 88 SER A N 1
ATOM 667 C CA . SER A 1 88 ? 27.488 -64.027 -2.547 1.00 28.88 88 SER A CA 1
ATOM 668 C C . SER A 1 88 ? 26.294 -63.669 -1.637 1.00 28.88 88 SER A C 1
ATOM 670 O O . SER A 1 88 ? 26.330 -63.815 -0.422 1.00 28.88 88 SER A O 1
ATOM 672 N N . GLY A 1 89 ? 25.163 -63.375 -2.288 1.00 29.75 89 GLY A N 1
ATOM 673 C CA . GLY A 1 89 ? 23.825 -63.457 -1.697 1.00 29.75 89 GLY A CA 1
ATOM 674 C C . GLY A 1 89 ? 22.755 -62.776 -2.554 1.00 29.75 89 GLY A C 1
ATOM 675 O O . GLY A 1 89 ? 22.290 -61.694 -2.211 1.00 29.75 89 GLY A O 1
ATOM 676 N N . SER A 1 90 ? 22.386 -63.379 -3.692 1.00 32.34 90 SER A N 1
ATOM 677 C CA . SER A 1 90 ? 21.238 -62.947 -4.513 1.00 32.34 90 SER A CA 1
ATOM 678 C C . SER A 1 90 ? 19.923 -63.060 -3.737 1.00 32.34 90 SER A C 1
ATOM 680 O O . SER A 1 90 ? 19.703 -64.063 -3.058 1.00 32.34 90 SER A O 1
ATOM 682 N N . PRO A 1 91 ? 18.977 -62.129 -3.956 1.00 35.16 91 PRO A N 1
ATOM 683 C CA . PRO A 1 91 ? 17.688 -62.601 -4.464 1.00 35.16 91 PRO A CA 1
ATOM 684 C C . PRO A 1 91 ? 17.035 -61.701 -5.533 1.00 35.16 91 PRO A C 1
ATOM 686 O O . PRO A 1 91 ? 16.923 -60.489 -5.390 1.00 35.16 91 PRO A O 1
ATOM 689 N N . ARG A 1 92 ? 16.528 -62.390 -6.565 1.00 32.56 92 ARG A N 1
ATOM 690 C CA . ARG A 1 92 ? 15.314 -62.137 -7.372 1.00 32.56 92 ARG A CA 1
ATOM 691 C C . ARG A 1 92 ? 15.084 -60.727 -7.947 1.00 32.56 92 ARG A C 1
ATOM 693 O O . ARG A 1 92 ? 14.623 -59.804 -7.286 1.00 32.56 92 ARG A O 1
ATOM 700 N N . THR A 1 93 ? 15.268 -60.638 -9.262 1.00 33.25 93 THR A N 1
ATOM 701 C CA . THR A 1 93 ? 14.846 -59.552 -10.158 1.00 33.25 93 THR A CA 1
ATOM 702 C C . THR A 1 93 ? 13.315 -59.432 -10.262 1.00 33.25 93 THR A C 1
ATOM 704 O O . THR A 1 93 ? 12.663 -60.417 -10.611 1.00 33.25 93 THR A O 1
ATOM 707 N N . PRO A 1 94 ? 12.724 -58.235 -10.073 1.00 34.16 94 PRO A N 1
ATOM 708 C CA . PRO A 1 94 ? 11.386 -57.912 -10.563 1.00 34.16 94 PRO A CA 1
ATOM 709 C C . PRO A 1 94 ? 11.447 -57.367 -12.011 1.00 34.16 94 PRO A C 1
ATOM 711 O O . PRO A 1 94 ? 12.524 -56.987 -12.489 1.00 34.16 94 PRO A O 1
ATOM 714 N N . PRO A 1 95 ? 10.320 -57.347 -12.749 1.00 30.86 95 PRO A N 1
ATOM 715 C CA . PRO A 1 95 ? 10.310 -57.124 -14.192 1.00 30.86 95 PRO A CA 1
ATOM 716 C C . PRO A 1 95 ? 10.700 -55.691 -14.580 1.00 30.86 95 PRO A C 1
ATOM 718 O O . PRO A 1 95 ? 10.457 -54.725 -13.857 1.00 30.86 95 PRO A O 1
ATOM 721 N N . LYS A 1 96 ? 11.305 -55.572 -15.769 1.00 37.44 96 LYS A N 1
ATOM 722 C CA . LYS A 1 96 ? 11.793 -54.330 -16.384 1.00 37.44 96 LYS A CA 1
ATOM 723 C C . LYS A 1 96 ? 10.651 -53.321 -16.557 1.00 37.44 96 LYS A C 1
ATOM 725 O O . LYS A 1 96 ? 9.941 -53.346 -17.560 1.00 37.44 96 LYS A O 1
ATOM 730 N N . SER A 1 97 ? 10.508 -52.389 -15.616 1.00 33.28 97 SER A N 1
ATOM 731 C CA . SER A 1 97 ? 9.697 -51.197 -15.834 1.00 33.28 97 SER A CA 1
ATOM 732 C C . SER A 1 97 ? 10.419 -50.274 -16.818 1.00 33.28 97 SER A C 1
ATOM 734 O O . SER A 1 97 ? 11.580 -49.887 -16.665 1.00 33.28 97 SER A O 1
ATOM 736 N N . ARG A 1 98 ? 9.706 -49.976 -17.898 1.00 34.09 98 ARG A N 1
ATOM 737 C CA . ARG A 1 98 ? 10.049 -49.042 -18.965 1.00 34.09 98 ARG A CA 1
ATOM 738 C C . ARG A 1 98 ? 10.423 -47.691 -18.333 1.00 34.09 98 ARG A C 1
ATOM 740 O O . ARG A 1 98 ? 9.546 -46.943 -17.911 1.00 34.09 98 ARG A O 1
ATOM 747 N N . ARG A 1 99 ? 11.726 -47.386 -18.229 1.00 32.66 99 ARG A N 1
ATOM 748 C CA . ARG A 1 99 ? 12.226 -46.066 -17.805 1.00 32.66 99 ARG A CA 1
ATOM 749 C C . ARG A 1 99 ? 11.755 -45.024 -18.819 1.00 32.66 99 ARG A C 1
ATOM 751 O O . ARG A 1 99 ? 12.407 -44.797 -19.836 1.00 32.66 99 ARG A O 1
ATOM 758 N N . LEU A 1 100 ? 10.631 -44.377 -18.526 1.00 29.67 100 LEU A N 1
ATOM 759 C CA . LEU A 1 100 ? 10.339 -43.045 -19.037 1.00 29.67 100 LEU A CA 1
ATOM 760 C C . LEU A 1 100 ? 11.541 -42.167 -18.677 1.00 29.67 100 LEU A C 1
ATOM 762 O O . LEU A 1 100 ? 11.853 -41.979 -17.499 1.00 29.67 100 LEU A O 1
ATOM 766 N N . LYS A 1 101 ? 12.266 -41.699 -19.697 1.00 32.84 101 LYS A N 1
ATOM 767 C CA . LYS A 1 101 ? 13.305 -40.681 -19.545 1.00 32.84 101 LYS A CA 1
ATOM 768 C C . LYS A 1 101 ? 12.627 -39.437 -18.970 1.00 32.84 101 LYS A C 1
ATOM 770 O O . LYS A 1 101 ? 12.013 -38.675 -19.707 1.00 32.84 101 LYS A O 1
ATOM 775 N N . LEU A 1 102 ? 12.703 -39.261 -17.652 1.00 33.75 102 LEU A N 1
ATOM 776 C CA . LEU A 1 102 ? 12.349 -37.999 -17.016 1.00 33.75 102 LEU A CA 1
ATOM 777 C C . LEU A 1 102 ? 13.281 -36.914 -17.581 1.00 33.75 102 LEU A C 1
ATOM 779 O O . LEU A 1 102 ? 14.492 -37.154 -17.672 1.00 33.75 102 LEU A O 1
ATOM 783 N N . PRO A 1 103 ? 12.749 -35.750 -17.991 1.00 34.31 103 PRO A N 1
ATOM 784 C CA . PRO A 1 103 ? 13.578 -34.640 -18.429 1.00 34.31 103 PRO A CA 1
ATOM 785 C C . PRO A 1 103 ? 14.541 -34.244 -17.305 1.00 34.31 103 PRO A C 1
ATOM 787 O O . PRO A 1 103 ? 14.189 -34.262 -16.123 1.00 34.31 103 PRO A O 1
ATOM 790 N N . LYS A 1 104 ? 15.784 -33.925 -17.682 1.00 34.31 104 LYS A N 1
ATOM 791 C CA . LYS A 1 104 ? 16.813 -33.435 -16.758 1.00 34.31 104 LYS A CA 1
ATOM 792 C C . LYS A 1 104 ? 16.245 -32.229 -15.987 1.00 34.31 104 LYS A C 1
ATOM 794 O O . LYS A 1 104 ? 15.728 -31.325 -16.644 1.00 34.31 104 LYS A O 1
ATOM 799 N N . PRO A 1 105 ? 16.324 -32.185 -14.644 1.00 32.16 105 PRO A N 1
ATOM 800 C CA . PRO A 1 105 ? 15.766 -31.077 -13.881 1.00 32.16 105 PRO A CA 1
ATOM 801 C C . PRO A 1 105 ? 16.465 -29.773 -14.263 1.00 32.16 105 PRO A C 1
ATOM 803 O O . PRO A 1 105 ? 17.678 -29.639 -14.100 1.00 32.16 105 PRO A O 1
ATOM 806 N N . GLY A 1 106 ? 15.693 -28.818 -14.779 1.00 34.12 106 GLY A N 1
ATOM 807 C CA . GLY A 1 106 ? 16.144 -27.442 -14.924 1.00 34.12 106 GLY A CA 1
ATOM 808 C C . GLY A 1 106 ? 16.400 -26.813 -13.553 1.00 34.12 106 GLY A C 1
ATOM 809 O O . GLY A 1 106 ? 15.844 -27.234 -12.533 1.00 34.12 106 GLY A O 1
ATOM 810 N N . ILE A 1 107 ? 17.254 -2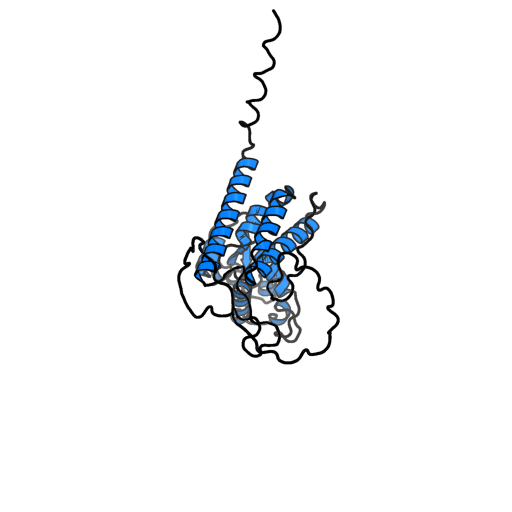5.792 -13.531 1.00 31.11 107 ILE A N 1
ATOM 811 C CA . ILE A 1 107 ? 17.576 -24.997 -12.342 1.00 31.11 107 ILE A CA 1
ATOM 812 C C . ILE A 1 107 ? 16.262 -24.520 -11.689 1.00 31.11 107 ILE A C 1
ATOM 814 O O . ILE A 1 107 ? 15.525 -23.743 -12.287 1.00 31.11 107 ILE A O 1
ATOM 818 N N . GLY A 1 108 ? 15.957 -24.987 -10.468 1.00 40.53 108 GLY A N 1
ATOM 819 C CA . GLY A 1 108 ? 14.856 -24.450 -9.647 1.00 40.53 108 GLY A CA 1
ATOM 820 C C . GLY A 1 108 ? 13.718 -25.395 -9.230 1.00 40.53 108 GLY A C 1
ATOM 821 O O . GLY A 1 108 ? 12.694 -24.908 -8.763 1.00 40.53 108 GLY A O 1
ATOM 822 N N . HIS A 1 109 ? 13.840 -26.720 -9.342 1.00 37.06 109 HIS A N 1
ATOM 823 C CA . HIS A 1 109 ? 12.788 -27.647 -8.880 1.00 37.06 109 HIS A CA 1
ATOM 824 C C . HIS A 1 109 ? 12.838 -27.875 -7.353 1.00 37.06 109 HIS A C 1
ATOM 826 O O . HIS A 1 109 ? 13.222 -28.937 -6.873 1.00 37.06 109 HIS A O 1
ATOM 832 N N . ASN A 1 110 ? 12.455 -26.870 -6.560 1.00 42.47 110 ASN A N 1
ATOM 833 C CA . ASN A 1 110 ? 12.482 -26.899 -5.087 1.00 42.47 110 ASN A CA 1
ATOM 834 C C . ASN A 1 110 ? 11.183 -27.416 -4.425 1.00 42.47 110 ASN A C 1
ATOM 836 O O . ASN A 1 110 ? 10.932 -27.123 -3.253 1.00 42.47 110 ASN A O 1
ATOM 840 N N . GLY A 1 111 ? 10.362 -28.193 -5.144 1.00 39.75 111 GLY A N 1
ATOM 841 C CA . GLY A 1 111 ? 9.199 -28.909 -4.593 1.00 39.75 111 GLY A CA 1
ATOM 842 C C . GLY A 1 111 ? 8.099 -28.032 -3.976 1.00 39.75 111 GLY A C 1
ATOM 843 O O . GLY A 1 111 ? 7.181 -28.557 -3.347 1.00 39.75 111 GLY A O 1
ATOM 844 N N . GLY A 1 112 ? 8.182 -26.708 -4.127 1.00 37.91 112 GLY A N 1
ATOM 845 C CA . GLY A 1 112 ? 7.065 -25.804 -3.885 1.00 37.91 112 GLY A CA 1
ATOM 846 C C . GLY A 1 112 ? 6.060 -25.875 -5.038 1.00 37.91 112 GLY A C 1
ATOM 847 O O . GLY A 1 112 ? 6.385 -26.424 -6.094 1.00 37.91 112 GLY A O 1
ATOM 848 N N . PRO A 1 113 ? 4.845 -25.319 -4.877 1.00 35.09 113 PRO A N 1
ATOM 849 C CA . PRO A 1 113 ? 4.018 -25.026 -6.043 1.00 35.09 113 PRO A CA 1
ATOM 850 C C . PRO A 1 113 ? 4.876 -24.252 -7.058 1.00 35.09 113 PRO A C 1
ATOM 852 O O . PRO A 1 113 ? 5.677 -23.417 -6.612 1.00 35.09 113 PRO A O 1
ATOM 855 N N . PRO A 1 114 ? 4.747 -24.529 -8.371 1.00 48.56 114 PRO A N 1
ATOM 856 C CA . PRO A 1 114 ? 5.511 -23.827 -9.390 1.00 48.56 114 PRO A CA 1
ATOM 857 C C . PRO A 1 114 ? 5.469 -22.329 -9.101 1.00 48.56 114 PRO A C 1
ATOM 859 O O . PRO A 1 114 ? 4.409 -21.772 -8.785 1.00 48.56 114 PRO A O 1
ATOM 862 N N . LEU A 1 115 ? 6.634 -21.681 -9.113 1.00 54.69 115 LEU A N 1
ATOM 863 C CA . LEU A 1 115 ? 6.621 -20.231 -9.215 1.00 54.69 115 LEU A CA 1
ATOM 864 C C . LEU A 1 115 ? 5.879 -19.914 -10.517 1.00 54.69 115 LEU A C 1
ATOM 866 O O . LEU A 1 115 ? 6.084 -20.601 -11.514 1.00 54.69 115 LEU A O 1
ATOM 870 N N . GLU A 1 116 ? 4.979 -18.930 -10.473 1.00 63.19 116 GLU A N 1
ATOM 871 C CA . GLU A 1 116 ? 4.447 -18.342 -11.705 1.00 63.19 116 GLU A CA 1
ATOM 872 C C . GLU A 1 116 ? 5.643 -17.965 -12.588 1.00 63.19 116 GLU A C 1
ATOM 874 O O . GLU A 1 116 ? 6.701 -17.618 -12.051 1.00 63.19 116 GLU A O 1
ATOM 879 N N . ASP A 1 117 ? 5.510 -18.046 -13.907 1.00 70.31 117 ASP A N 1
ATOM 880 C CA . ASP A 1 117 ? 6.610 -17.636 -14.773 1.00 70.31 117 ASP A CA 1
ATOM 881 C C . ASP A 1 117 ? 6.992 -16.175 -14.480 1.00 70.31 117 ASP A C 1
ATOM 883 O O . ASP A 1 117 ? 6.114 -15.340 -14.207 1.00 70.31 117 ASP A O 1
ATOM 887 N N . PRO A 1 118 ? 8.299 -15.844 -14.474 1.00 72.69 118 PRO A N 1
ATOM 888 C CA . PRO A 1 118 ? 8.727 -14.473 -14.263 1.00 72.69 118 PRO A CA 1
ATOM 889 C C . PRO A 1 118 ? 8.102 -13.571 -15.335 1.00 72.69 118 PRO A C 1
ATOM 891 O O . PRO A 1 118 ? 7.999 -13.969 -16.498 1.00 72.69 118 PRO A O 1
ATOM 894 N N . PRO A 1 119 ? 7.691 -12.342 -14.979 1.00 78.69 119 PRO A N 1
ATOM 895 C CA . PRO A 1 119 ? 7.096 -11.439 -15.948 1.00 78.69 119 PRO A CA 1
ATOM 896 C C . PRO A 1 119 ? 8.111 -11.088 -17.036 1.00 78.69 119 PRO A C 1
ATOM 898 O O . PRO A 1 119 ? 9.281 -10.826 -16.751 1.00 78.69 119 PRO A O 1
ATOM 901 N N . THR A 1 120 ? 7.651 -11.018 -18.282 1.00 79.06 120 THR A N 1
ATOM 902 C CA . THR A 1 120 ? 8.464 -10.510 -19.387 1.00 79.06 120 THR A CA 1
ATOM 903 C C . THR A 1 120 ? 8.788 -9.038 -19.147 1.00 79.06 120 THR A C 1
ATOM 905 O O . THR A 1 120 ? 7.884 -8.211 -19.013 1.00 79.06 120 THR A O 1
ATOM 908 N N . ILE A 1 121 ? 10.078 -8.706 -19.097 1.00 79.06 121 ILE A N 1
ATOM 909 C CA . ILE A 1 121 ? 10.560 -7.333 -18.926 1.00 79.06 121 ILE A CA 1
ATOM 910 C C . ILE A 1 121 ? 10.936 -6.775 -20.306 1.00 79.06 121 ILE A C 1
ATOM 912 O O . ILE A 1 121 ? 11.882 -7.273 -20.923 1.00 79.06 121 ILE A O 1
ATOM 916 N N . PRO A 1 122 ? 10.222 -5.755 -20.817 1.00 76.50 122 PRO A N 1
ATOM 917 C CA . PRO A 1 122 ? 10.572 -5.113 -22.077 1.00 76.50 122 PRO A CA 1
ATOM 918 C C . PRO A 1 122 ? 11.927 -4.407 -21.975 1.00 76.50 122 PRO A C 1
ATOM 920 O O . PRO A 1 122 ? 12.150 -3.613 -21.059 1.00 76.50 122 PRO A O 1
ATOM 923 N N . ARG A 1 123 ? 12.813 -4.658 -22.946 1.00 77.06 123 ARG A N 1
ATOM 924 C CA . ARG A 1 123 ? 14.106 -3.956 -23.046 1.00 77.06 123 ARG A CA 1
ATOM 925 C C . ARG A 1 123 ? 13.911 -2.459 -23.290 1.00 77.06 123 ARG A C 1
ATOM 927 O O . ARG A 1 123 ? 14.572 -1.636 -22.664 1.00 77.06 123 ARG A O 1
ATOM 934 N N . GLN A 1 124 ? 12.991 -2.121 -24.192 1.00 78.06 124 GLN A N 1
ATOM 935 C CA . GLN A 1 124 ? 12.615 -0.741 -24.485 1.00 78.06 124 GLN A CA 1
ATOM 936 C C . GLN A 1 124 ? 11.541 -0.261 -23.514 1.00 78.06 124 GLN A C 1
ATOM 938 O O . GLN A 1 124 ? 10.698 -1.042 -23.065 1.00 78.06 124 GLN A O 1
ATOM 943 N N . GLU A 1 125 ? 11.579 1.029 -23.196 1.00 82.31 125 GLU A N 1
ATOM 944 C CA . GLU A 1 125 ? 10.591 1.648 -22.325 1.00 82.31 125 GLU A CA 1
ATOM 945 C C . GLU A 1 125 ? 9.190 1.551 -22.950 1.00 82.31 125 GLU A C 1
ATOM 947 O O . GLU A 1 125 ? 8.992 1.994 -24.083 1.00 82.31 125 GLU A O 1
ATOM 952 N N . PRO A 1 126 ? 8.191 1.006 -22.231 1.00 85.12 126 PRO A N 1
ATOM 953 C CA . PRO A 1 126 ? 6.822 1.023 -22.714 1.00 85.12 126 PRO A CA 1
ATOM 954 C C . PRO A 1 126 ? 6.338 2.459 -22.982 1.00 85.12 126 PRO A C 1
ATOM 956 O O . PRO A 1 126 ? 6.545 3.342 -22.139 1.00 85.12 126 PRO A O 1
ATOM 959 N N . PRO A 1 127 ? 5.610 2.697 -24.089 1.00 78.75 127 PRO A N 1
ATOM 960 C CA . PRO A 1 127 ? 5.331 4.048 -24.578 1.00 78.75 127 PRO A CA 1
ATOM 961 C C . PRO A 1 127 ? 4.456 4.862 -23.619 1.00 78.75 127 PRO A C 1
ATOM 963 O O . PRO A 1 127 ? 4.578 6.081 -23.529 1.00 78.75 127 PRO A O 1
ATOM 966 N N . THR A 1 128 ? 3.596 4.201 -22.836 1.00 84.12 128 THR A N 1
ATOM 967 C CA . THR A 1 128 ? 2.669 4.883 -21.926 1.00 84.12 128 THR A CA 1
ATOM 968 C C . THR A 1 128 ? 3.017 4.658 -20.460 1.00 84.12 128 THR A C 1
ATOM 970 O O . THR A 1 128 ? 3.388 3.560 -20.034 1.00 84.12 128 THR A O 1
ATOM 973 N N . ARG A 1 129 ? 2.780 5.687 -19.638 1.00 84.69 129 ARG A N 1
ATOM 974 C CA . ARG A 1 129 ? 2.936 5.623 -18.175 1.00 84.69 129 ARG A CA 1
ATOM 975 C C . ARG A 1 129 ? 2.155 4.458 -17.556 1.00 84.69 129 ARG A C 1
ATOM 977 O O . ARG A 1 129 ? 2.644 3.800 -16.640 1.00 84.69 129 ARG A O 1
ATOM 984 N N . ARG A 1 130 ? 0.954 4.175 -18.075 1.00 81.50 130 ARG A N 1
ATOM 985 C CA . ARG A 1 130 ? 0.112 3.055 -17.629 1.00 81.50 130 ARG A CA 1
ATOM 986 C C . ARG A 1 130 ? 0.814 1.712 -17.836 1.00 81.50 130 ARG A C 1
ATOM 988 O O . ARG A 1 130 ? 0.859 0.920 -16.896 1.00 81.50 130 ARG A O 1
ATOM 995 N N . LEU A 1 131 ? 1.376 1.472 -19.023 1.00 79.44 131 LEU A N 1
ATOM 996 C CA . LEU A 1 131 ? 2.092 0.230 -19.328 1.00 79.44 131 LEU A CA 1
ATOM 997 C C . LEU A 1 131 ? 3.348 0.080 -18.466 1.00 79.44 131 LEU A C 1
ATOM 999 O O . LEU A 1 131 ? 3.559 -0.982 -17.884 1.00 79.44 131 LEU A O 1
ATOM 1003 N N . ARG A 1 132 ? 4.117 1.159 -18.272 1.00 84.50 132 ARG A N 1
ATOM 1004 C CA . ARG A 1 132 ? 5.284 1.148 -17.373 1.00 84.50 132 ARG A CA 1
ATOM 1005 C C . ARG A 1 132 ? 4.916 0.736 -15.954 1.00 84.50 132 ARG A C 1
ATOM 1007 O O . ARG A 1 132 ? 5.534 -0.157 -15.381 1.00 84.50 132 ARG A O 1
ATOM 1014 N N . HIS A 1 133 ? 3.856 1.323 -15.398 1.00 85.94 133 HIS A N 1
ATOM 1015 C CA . HIS A 1 133 ? 3.378 0.965 -14.062 1.00 85.94 133 HIS A CA 1
ATOM 1016 C C . HIS A 1 133 ? 2.907 -0.492 -13.972 1.00 85.94 133 HIS A C 1
ATOM 1018 O O . HIS A 1 133 ? 3.060 -1.112 -12.920 1.00 85.94 133 HIS A O 1
ATOM 1024 N N . ILE A 1 134 ? 2.300 -1.037 -15.033 1.00 83.31 134 ILE A N 1
ATOM 1025 C CA . ILE A 1 134 ? 1.893 -2.448 -15.082 1.00 83.31 134 ILE A CA 1
ATOM 1026 C C . ILE A 1 134 ? 3.123 -3.350 -14.970 1.00 83.31 134 ILE A C 1
ATOM 1028 O O . ILE A 1 134 ? 3.138 -4.219 -14.099 1.00 83.31 134 ILE A O 1
ATOM 1032 N N . VAL A 1 135 ? 4.160 -3.091 -15.772 1.00 84.06 135 VAL A N 1
ATOM 1033 C CA . VAL A 1 135 ? 5.410 -3.865 -15.749 1.00 84.06 135 VAL A CA 1
ATOM 1034 C C . VAL A 1 135 ? 6.084 -3.773 -14.378 1.00 84.06 135 VAL A C 1
ATOM 1036 O O . VAL A 1 135 ? 6.353 -4.802 -13.764 1.00 84.06 135 VAL A O 1
ATOM 1039 N N . VAL A 1 136 ? 6.273 -2.562 -13.838 1.00 87.00 136 VAL A N 1
ATOM 1040 C CA . VAL A 1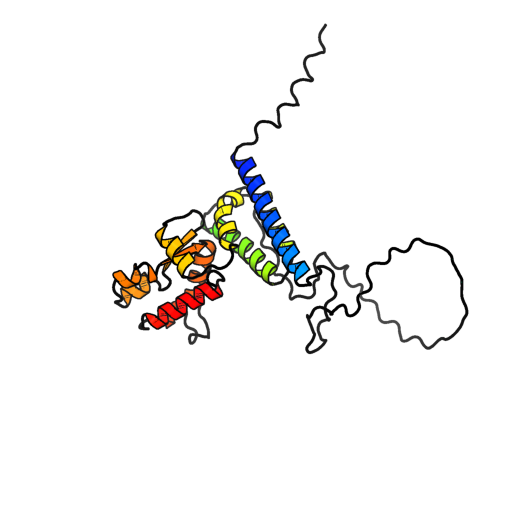 136 ? 6.908 -2.362 -12.520 1.00 87.00 136 VAL A CA 1
ATOM 1041 C C . VAL A 1 136 ? 6.153 -3.111 -11.419 1.00 87.00 136 VAL A C 1
ATOM 1043 O O . VAL A 1 136 ? 6.762 -3.834 -10.631 1.00 87.00 136 VAL A O 1
ATOM 1046 N N . LYS A 1 137 ? 4.816 -3.008 -11.384 1.00 87.12 137 LYS A N 1
ATOM 1047 C CA . LYS A 1 137 ? 3.992 -3.755 -10.420 1.00 87.12 137 LYS A CA 1
ATOM 1048 C C . LYS A 1 137 ? 4.149 -5.266 -10.581 1.00 87.12 137 LYS A C 1
ATOM 1050 O O . LYS A 1 137 ? 4.197 -5.965 -9.573 1.00 87.12 137 LYS A O 1
ATOM 1055 N N . ALA A 1 138 ? 4.182 -5.772 -11.814 1.00 85.25 138 ALA A N 1
ATOM 1056 C CA . ALA A 1 138 ? 4.310 -7.201 -12.080 1.00 85.25 138 ALA A CA 1
ATOM 1057 C C . ALA A 1 138 ? 5.655 -7.741 -11.574 1.00 85.25 138 ALA A C 1
ATOM 1059 O O . ALA A 1 138 ? 5.669 -8.705 -10.810 1.00 85.25 138 ALA A O 1
ATOM 1060 N N . VAL A 1 139 ? 6.761 -7.069 -11.913 1.00 85.06 139 VAL A N 1
ATOM 1061 C CA . VAL A 1 139 ? 8.119 -7.448 -11.487 1.00 85.06 139 VAL A CA 1
ATOM 1062 C C . VAL A 1 139 ? 8.244 -7.443 -9.963 1.00 85.06 139 VAL A C 1
ATOM 1064 O O . VAL A 1 139 ? 8.670 -8.435 -9.370 1.00 85.06 139 VAL A O 1
ATOM 1067 N N . VAL A 1 140 ? 7.815 -6.360 -9.307 1.00 86.75 140 VAL A N 1
ATOM 1068 C CA . VAL A 1 140 ? 7.920 -6.226 -7.845 1.00 86.75 140 VAL A CA 1
ATOM 1069 C C . VAL A 1 140 ? 7.064 -7.265 -7.117 1.00 86.75 140 VAL A C 1
ATOM 1071 O O . VAL A 1 140 ? 7.532 -7.888 -6.164 1.00 86.75 140 VAL A O 1
ATOM 1074 N N . ARG A 1 141 ? 5.833 -7.522 -7.583 1.00 85.75 141 ARG A N 1
ATOM 1075 C CA . ARG A 1 141 ? 4.957 -8.550 -6.992 1.00 85.75 141 ARG A CA 1
ATOM 1076 C C . ARG A 1 141 ? 5.507 -9.953 -7.172 1.00 85.75 141 ARG A C 1
ATOM 1078 O O . ARG A 1 141 ? 5.441 -10.740 -6.229 1.00 85.75 141 ARG A O 1
ATOM 1085 N N . PHE A 1 142 ? 6.034 -10.264 -8.355 1.00 83.31 142 PHE A N 1
ATOM 1086 C CA . PHE A 1 142 ? 6.684 -11.542 -8.616 1.00 83.31 142 PHE A CA 1
ATOM 1087 C C . PHE A 1 142 ? 7.838 -11.761 -7.630 1.00 83.31 142 PHE A C 1
ATOM 1089 O O . PHE A 1 142 ? 7.841 -12.752 -6.895 1.00 83.31 142 PHE A O 1
ATOM 1096 N N . ALA A 1 143 ? 8.748 -10.786 -7.528 1.00 81.88 143 ALA A N 1
ATOM 1097 C CA . ALA A 1 143 ? 9.872 -10.840 -6.600 1.00 81.88 143 ALA A CA 1
ATOM 1098 C C . ALA A 1 143 ? 9.404 -11.012 -5.144 1.00 81.88 143 ALA A C 1
ATOM 1100 O O . ALA A 1 143 ? 9.870 -11.911 -4.447 1.00 81.88 143 ALA A O 1
ATOM 1101 N N . ALA A 1 144 ? 8.418 -10.233 -4.693 1.00 81.25 144 ALA A N 1
ATOM 1102 C CA . ALA A 1 144 ? 7.902 -10.298 -3.326 1.00 81.25 144 ALA A CA 1
ATOM 1103 C C . ALA A 1 144 ? 7.229 -11.634 -2.974 1.00 81.25 144 ALA A C 1
ATOM 1105 O O . ALA A 1 144 ? 7.468 -12.194 -1.898 1.00 81.25 144 ALA A O 1
ATOM 1106 N N . ARG A 1 145 ? 6.407 -12.178 -3.880 1.00 78.69 145 ARG A N 1
ATOM 1107 C CA . ARG A 1 145 ? 5.764 -13.489 -3.697 1.00 78.69 145 ARG A CA 1
ATOM 1108 C C . ARG A 1 145 ? 6.799 -14.596 -3.617 1.00 78.69 145 ARG A C 1
ATOM 1110 O O . ARG A 1 145 ? 6.706 -15.473 -2.762 1.00 78.69 145 ARG A O 1
ATOM 1117 N N . ALA A 1 146 ? 7.781 -14.558 -4.503 1.00 70.69 146 ALA A N 1
ATOM 1118 C CA . ALA A 1 146 ? 8.768 -15.609 -4.594 1.00 70.69 146 ALA A CA 1
ATOM 1119 C C . ALA A 1 146 ? 9.790 -15.543 -3.437 1.00 70.69 146 ALA A C 1
ATOM 1121 O O . ALA A 1 146 ? 10.137 -16.586 -2.882 1.00 70.69 146 ALA A O 1
ATOM 1122 N N . LEU A 1 147 ? 10.142 -14.342 -2.956 1.00 71.12 147 LEU A N 1
ATOM 1123 C CA . LEU A 1 147 ? 10.868 -14.143 -1.692 1.00 71.12 147 LEU A CA 1
ATOM 1124 C C . LEU A 1 147 ? 10.110 -14.712 -0.489 1.00 71.12 147 LEU A C 1
ATOM 1126 O O . LEU A 1 147 ? 10.688 -15.426 0.326 1.00 71.12 147 LEU A O 1
ATOM 1130 N N . SER A 1 148 ? 8.799 -14.466 -0.411 1.00 70.38 148 SER A N 1
ATOM 1131 C CA . SER A 1 148 ? 7.942 -15.009 0.656 1.00 70.38 148 SER A CA 1
ATOM 1132 C C . SER A 1 148 ? 7.882 -16.546 0.649 1.00 70.38 148 SER A C 1
ATOM 1134 O O . SER A 1 148 ? 7.571 -17.160 1.665 1.00 70.38 148 SER A O 1
ATOM 1136 N N . ARG A 1 149 ? 8.206 -17.181 -0.486 1.00 73.12 149 ARG A N 1
ATOM 1137 C CA . ARG A 1 149 ? 8.318 -18.642 -0.647 1.00 73.12 149 ARG A CA 1
ATOM 1138 C C . ARG A 1 149 ? 9.751 -19.165 -0.448 1.00 73.12 149 ARG A C 1
ATOM 1140 O O . ARG A 1 149 ? 9.987 -20.359 -0.620 1.00 73.12 149 ARG A O 1
ATOM 1147 N N . GLY A 1 150 ? 10.702 -18.301 -0.086 1.00 58.25 150 GLY A N 1
ATOM 1148 C CA . GLY A 1 150 ? 12.107 -18.658 0.121 1.00 58.25 150 GLY A CA 1
ATOM 1149 C C . GLY A 1 150 ? 12.877 -18.956 -1.169 1.00 58.25 150 GLY A C 1
ATOM 1150 O O . GLY A 1 150 ? 13.873 -19.672 -1.130 1.00 58.25 150 GLY A O 1
ATOM 1151 N N . ALA A 1 151 ? 12.422 -18.461 -2.323 1.00 59.78 151 ALA A N 1
ATOM 1152 C CA . ALA A 1 151 ? 13.158 -18.606 -3.575 1.00 59.78 151 ALA A CA 1
ATOM 1153 C C . ALA A 1 151 ? 14.260 -17.537 -3.681 1.00 59.78 151 ALA A C 1
ATOM 1155 O O . ALA A 1 151 ? 14.003 -16.358 -3.449 1.00 59.78 151 ALA A O 1
ATOM 1156 N N . ALA A 1 152 ? 15.478 -17.943 -4.062 1.00 54.41 152 ALA A N 1
ATOM 1157 C CA . ALA A 1 152 ? 16.626 -17.039 -4.226 1.00 54.41 152 ALA A CA 1
ATOM 1158 C C . ALA A 1 152 ? 16.713 -16.400 -5.632 1.00 54.41 152 ALA A C 1
ATOM 1160 O O . ALA A 1 152 ? 17.092 -15.239 -5.760 1.00 54.41 152 ALA A O 1
ATOM 1161 N N . GLY A 1 153 ? 16.293 -17.116 -6.684 1.00 57.09 153 GLY A N 1
ATOM 1162 C CA . GLY A 1 153 ? 16.283 -16.633 -8.080 1.00 57.09 153 GLY A CA 1
ATOM 1163 C C . GLY A 1 153 ? 15.485 -15.345 -8.398 1.00 57.09 153 GLY A C 1
ATOM 1164 O O . GLY A 1 153 ? 15.889 -14.613 -9.295 1.00 57.09 153 GLY A O 1
ATOM 1165 N N . PRO A 1 154 ? 14.402 -14.982 -7.688 1.00 64.50 154 PRO A N 1
ATOM 1166 C CA . PRO A 1 154 ? 13.612 -13.781 -7.986 1.00 64.50 154 PRO A CA 1
ATOM 1167 C C . PRO A 1 154 ? 14.340 -12.456 -7.749 1.00 64.50 154 PRO A C 1
ATOM 1169 O O . PRO A 1 154 ? 14.006 -11.460 -8.384 1.00 64.50 154 PRO A O 1
ATOM 1172 N N . ILE A 1 155 ? 15.337 -12.431 -6.855 1.00 60.16 155 ILE A N 1
ATOM 1173 C CA . ILE A 1 155 ? 16.195 -11.251 -6.699 1.00 60.16 155 ILE A CA 1
ATOM 1174 C C . ILE A 1 155 ? 17.063 -11.077 -7.944 1.00 60.16 155 ILE A C 1
ATOM 1176 O O . ILE A 1 155 ? 17.206 -9.959 -8.423 1.00 60.16 155 ILE A O 1
ATOM 1180 N N . ALA A 1 156 ? 17.585 -12.175 -8.501 1.00 57.91 156 ALA A N 1
ATOM 1181 C CA . ALA A 1 156 ? 18.318 -12.128 -9.760 1.00 57.91 156 ALA A CA 1
ATOM 1182 C C . ALA A 1 156 ? 17.419 -11.614 -10.893 1.00 57.91 156 ALA A C 1
ATOM 1184 O O . ALA A 1 156 ? 17.840 -10.729 -11.618 1.00 57.91 156 ALA A O 1
ATOM 1185 N N . VAL A 1 157 ? 16.153 -12.049 -10.975 1.00 61.78 157 VAL A N 1
ATOM 1186 C CA . VAL A 1 157 ? 15.182 -11.498 -11.946 1.00 61.78 157 VAL A CA 1
ATOM 1187 C C . VAL A 1 157 ? 14.978 -9.991 -11.758 1.00 61.78 157 VAL A C 1
ATOM 1189 O O . VAL A 1 157 ? 14.958 -9.259 -12.742 1.00 61.78 157 VAL A O 1
ATOM 1192 N N . LEU A 1 158 ? 14.851 -9.508 -10.517 1.00 66.94 158 LEU A N 1
ATOM 1193 C CA . LEU A 1 158 ? 14.711 -8.075 -10.234 1.00 66.94 158 LEU A CA 1
ATOM 1194 C C . LEU A 1 158 ? 15.970 -7.281 -10.621 1.00 66.94 158 LEU A C 1
ATOM 1196 O O . LEU A 1 158 ? 15.848 -6.215 -11.217 1.00 66.94 158 LEU A O 1
ATOM 1200 N N . LEU A 1 159 ? 17.160 -7.799 -10.309 1.00 65.38 159 LEU A N 1
ATOM 1201 C CA . LEU A 1 159 ? 18.440 -7.185 -10.677 1.00 65.38 159 LEU A CA 1
ATOM 1202 C C . LEU A 1 159 ? 18.618 -7.162 -12.198 1.00 65.38 159 LEU A C 1
ATOM 1204 O O . LEU A 1 159 ? 18.835 -6.101 -12.770 1.00 65.38 159 LEU A O 1
ATOM 1208 N N . THR A 1 160 ? 18.379 -8.291 -12.872 1.00 59.84 160 THR A N 1
ATOM 1209 C CA . THR A 1 160 ? 18.387 -8.378 -14.336 1.00 59.84 160 THR A CA 1
ATOM 1210 C C . THR A 1 160 ? 17.383 -7.414 -14.963 1.00 59.84 160 THR A C 1
ATOM 1212 O O . THR A 1 160 ? 17.691 -6.811 -15.984 1.00 59.84 160 THR A O 1
ATOM 1215 N N . ALA A 1 161 ? 16.204 -7.217 -14.366 1.00 61.06 161 ALA A N 1
ATOM 1216 C CA . ALA A 1 161 ? 15.240 -6.232 -14.851 1.00 61.06 161 ALA A CA 1
ATOM 1217 C C . ALA A 1 161 ? 15.820 -4.810 -14.835 1.00 61.06 161 ALA A C 1
ATOM 1219 O O . ALA A 1 161 ? 15.687 -4.080 -15.812 1.00 61.06 161 ALA A O 1
ATOM 1220 N N . ILE A 1 162 ? 16.488 -4.431 -13.744 1.00 66.06 162 ILE A N 1
ATOM 1221 C CA . ILE A 1 162 ? 17.101 -3.107 -13.577 1.00 66.06 162 ILE A CA 1
ATOM 1222 C C . ILE A 1 162 ? 18.303 -2.925 -14.519 1.00 66.06 162 ILE A C 1
ATOM 1224 O O . ILE A 1 162 ? 18.481 -1.837 -15.074 1.00 66.06 162 ILE A O 1
ATOM 1228 N N . ASP A 1 163 ? 19.090 -3.981 -14.725 1.00 59.75 163 ASP A N 1
ATOM 1229 C CA . ASP A 1 163 ? 20.296 -3.950 -15.558 1.00 59.75 163 ASP A CA 1
ATOM 1230 C C . ASP A 1 163 ? 19.970 -3.960 -17.061 1.00 59.75 163 ASP A C 1
ATOM 1232 O O . ASP A 1 163 ? 20.542 -3.190 -17.832 1.00 59.75 163 ASP A O 1
ATOM 1236 N N . VAL A 1 164 ? 19.024 -4.802 -17.493 1.00 59.00 164 VAL A N 1
ATOM 1237 C CA . VAL A 1 164 ? 18.670 -4.986 -18.913 1.00 59.00 164 VAL A CA 1
ATOM 1238 C C . VAL A 1 164 ? 17.712 -3.903 -19.409 1.00 59.00 164 VAL A C 1
ATOM 1240 O O . VAL A 1 164 ? 17.763 -3.520 -20.578 1.00 59.00 164 VAL A O 1
ATOM 1243 N N . ALA A 1 165 ? 16.843 -3.389 -18.539 1.00 71.25 165 ALA A N 1
ATOM 1244 C CA . ALA A 1 165 ? 15.877 -2.356 -18.876 1.00 71.25 165 ALA A CA 1
ATOM 1245 C C . ALA A 1 165 ? 16.207 -1.069 -18.116 1.00 71.25 165 ALA A C 1
ATOM 1247 O O . ALA A 1 165 ? 15.603 -0.761 -17.092 1.00 71.25 165 ALA A O 1
ATOM 1248 N N . ARG A 1 166 ? 17.155 -0.282 -18.644 1.00 74.81 166 ARG A N 1
ATOM 1249 C CA . ARG A 1 166 ? 17.645 0.970 -18.030 1.00 74.81 166 ARG A CA 1
ATOM 1250 C C . ARG A 1 166 ? 16.518 1.924 -17.605 1.00 74.81 166 ARG A C 1
ATOM 1252 O O . ARG A 1 166 ? 16.642 2.598 -16.588 1.00 74.81 166 ARG A O 1
ATOM 1259 N N . TRP A 1 167 ? 15.390 1.934 -18.320 1.00 80.06 167 TRP A N 1
ATOM 1260 C CA . TRP A 1 167 ? 14.208 2.727 -17.960 1.00 80.06 167 TRP A CA 1
ATOM 1261 C C . TRP A 1 167 ? 13.609 2.348 -16.592 1.00 80.06 167 TRP A C 1
ATOM 1263 O O . TRP A 1 167 ? 13.005 3.185 -15.933 1.00 80.06 167 TRP A O 1
ATOM 1273 N N . MET A 1 168 ? 13.809 1.124 -16.093 1.00 78.62 168 MET A N 1
ATOM 1274 C CA . MET A 1 168 ? 13.362 0.727 -14.754 1.00 78.62 168 MET A CA 1
ATOM 1275 C C . MET A 1 168 ? 14.126 1.436 -13.630 1.00 78.62 168 MET A C 1
ATOM 1277 O O . MET A 1 168 ? 13.601 1.539 -12.519 1.00 78.62 168 MET A O 1
ATOM 1281 N N . GLN A 1 169 ? 15.315 1.985 -13.902 1.00 76.12 169 GLN A N 1
ATOM 1282 C CA . GLN A 1 169 ? 16.080 2.755 -12.916 1.00 76.12 169 GLN A CA 1
ATOM 1283 C C . GLN A 1 169 ? 15.306 3.989 -12.431 1.00 76.12 169 GLN A C 1
ATOM 1285 O O . GLN A 1 169 ? 15.411 4.356 -11.260 1.00 76.12 169 GLN A O 1
ATOM 1290 N N . THR A 1 170 ? 14.436 4.572 -13.266 1.00 83.25 170 THR A N 1
ATOM 1291 C CA . THR A 1 170 ? 13.584 5.708 -12.864 1.00 83.25 170 THR A CA 1
ATOM 1292 C C . THR A 1 170 ? 12.564 5.332 -11.784 1.00 83.25 170 THR A C 1
ATOM 1294 O O . THR A 1 170 ? 12.020 6.205 -11.111 1.00 83.25 170 THR A O 1
ATOM 1297 N N . TYR A 1 171 ? 12.307 4.034 -11.592 1.00 85.56 171 TYR A N 1
ATOM 1298 C CA . TYR A 1 171 ? 11.383 3.493 -10.596 1.00 85.56 171 TYR A CA 1
ATOM 1299 C C . TYR A 1 171 ? 12.095 2.937 -9.356 1.00 85.56 171 TYR A C 1
ATOM 1301 O O . TYR A 1 171 ? 11.428 2.399 -8.470 1.00 85.56 171 TYR A O 1
ATOM 1309 N N . TYR A 1 172 ? 13.422 3.086 -9.251 1.00 82.56 172 TYR A N 1
ATOM 1310 C CA . TYR A 1 172 ? 14.214 2.501 -8.165 1.00 82.56 172 TYR A CA 1
ATOM 1311 C C . TYR A 1 172 ? 13.678 2.863 -6.774 1.00 82.56 172 TYR A C 1
ATOM 1313 O O . TYR A 1 172 ? 13.450 1.975 -5.960 1.00 82.56 172 TYR A O 1
ATOM 1321 N N . SER A 1 173 ? 13.377 4.138 -6.511 1.00 85.19 173 SER A N 1
ATOM 1322 C CA . SER A 1 173 ? 12.855 4.564 -5.202 1.00 85.19 173 SER A CA 1
ATOM 1323 C C . SER A 1 173 ? 11.499 3.938 -4.855 1.00 85.19 173 SER A C 1
ATOM 1325 O O . SER A 1 173 ? 11.177 3.781 -3.681 1.00 85.19 173 SER A O 1
ATOM 1327 N N . TRP A 1 174 ? 10.691 3.572 -5.854 1.00 90.31 174 TRP A N 1
ATOM 1328 C CA . TRP A 1 174 ? 9.399 2.919 -5.638 1.00 90.31 174 TRP A CA 1
ATOM 1329 C C . TRP A 1 174 ? 9.605 1.445 -5.286 1.00 90.31 174 TRP A C 1
ATOM 1331 O O . TRP A 1 174 ? 8.924 0.922 -4.402 1.00 90.31 174 TRP A O 1
ATOM 1341 N N . ILE A 1 175 ? 10.551 0.795 -5.973 1.00 85.56 175 ILE A N 1
ATOM 1342 C CA . ILE A 1 175 ? 10.964 -0.592 -5.733 1.00 85.56 175 ILE A CA 1
ATOM 1343 C C . ILE A 1 175 ? 11.585 -0.707 -4.337 1.00 85.56 175 ILE A C 1
ATOM 1345 O O . ILE A 1 175 ? 11.148 -1.536 -3.545 1.00 85.56 175 ILE A O 1
ATOM 1349 N N . GLU A 1 176 ? 12.545 0.158 -4.009 1.00 83.56 176 GLU A N 1
ATOM 1350 C CA . GLU A 1 176 ? 13.203 0.208 -2.701 1.00 83.56 176 GLU A CA 1
ATOM 1351 C C . GLU A 1 176 ? 12.180 0.400 -1.575 1.00 83.56 176 GLU A C 1
ATOM 1353 O O . GLU A 1 176 ? 12.120 -0.412 -0.653 1.00 83.56 176 GLU A O 1
ATOM 1358 N N . ALA A 1 177 ? 11.294 1.397 -1.704 1.00 88.94 177 ALA A N 1
ATOM 1359 C CA . ALA A 1 177 ? 10.241 1.655 -0.725 1.00 88.94 177 ALA A CA 1
ATOM 1360 C C . ALA A 1 177 ? 9.300 0.455 -0.517 1.00 88.94 177 ALA A C 1
ATOM 1362 O O . ALA A 1 177 ? 8.783 0.259 0.580 1.00 88.94 177 ALA A O 1
ATOM 1363 N N . TYR A 1 178 ? 9.037 -0.343 -1.558 1.00 90.88 178 TYR A N 1
ATOM 1364 C CA . TYR A 1 178 ? 8.143 -1.503 -1.466 1.00 90.88 178 TYR A CA 1
ATOM 1365 C C . TYR A 1 178 ? 8.702 -2.630 -0.589 1.00 90.88 178 TYR A C 1
ATOM 1367 O O . TYR A 1 178 ? 7.925 -3.339 0.054 1.00 90.88 178 TYR A O 1
ATOM 1375 N N . PHE A 1 179 ? 10.026 -2.807 -0.581 1.00 86.69 179 PHE A N 1
ATOM 1376 C CA . PHE A 1 179 ? 10.710 -3.862 0.172 1.00 86.69 179 PHE A CA 1
ATOM 1377 C C . PHE A 1 179 ? 11.184 -3.418 1.561 1.00 86.69 179 PHE A C 1
ATOM 1379 O O . PHE A 1 179 ? 11.787 -4.220 2.279 1.00 86.69 179 PHE A O 1
ATOM 1386 N N . GLU A 1 180 ? 10.914 -2.173 1.966 1.00 87.44 180 GLU A N 1
ATOM 1387 C CA . GLU A 1 180 ? 11.165 -1.751 3.341 1.00 87.44 180 GLU A CA 1
ATOM 1388 C C . GLU A 1 180 ? 10.380 -2.621 4.334 1.00 87.44 180 GLU A C 1
ATOM 1390 O O . GLU A 1 180 ? 9.255 -3.056 4.079 1.00 87.44 180 GLU A O 1
ATOM 1395 N N . ALA A 1 181 ? 10.993 -2.883 5.490 1.00 88.62 181 ALA A N 1
ATOM 1396 C CA . ALA A 1 181 ? 10.347 -3.647 6.545 1.00 88.62 181 ALA A CA 1
ATOM 1397 C C . ALA A 1 181 ? 9.072 -2.930 7.043 1.00 88.62 181 ALA A C 1
ATOM 1399 O O . ALA A 1 181 ? 9.042 -1.693 7.061 1.00 88.62 181 ALA A O 1
ATOM 1400 N N . PRO A 1 182 ? 8.049 -3.680 7.504 1.00 93.94 182 PRO A N 1
ATOM 1401 C CA . PRO A 1 182 ? 6.870 -3.087 8.120 1.00 93.94 182 PRO A CA 1
ATOM 1402 C C . PRO A 1 182 ? 7.260 -2.155 9.274 1.00 93.94 182 PRO A C 1
ATOM 1404 O O . PRO A 1 182 ? 8.208 -2.437 10.013 1.00 93.94 182 PRO A O 1
ATOM 1407 N N . LYS A 1 183 ? 6.513 -1.065 9.445 1.00 96.19 183 LYS A N 1
ATOM 1408 C CA . LYS A 1 183 ? 6.712 -0.038 10.479 1.00 96.19 183 LYS A CA 1
ATOM 1409 C C . LYS A 1 183 ? 5.559 -0.061 11.479 1.00 96.19 183 LYS A C 1
ATOM 1411 O O . LYS A 1 183 ? 4.513 -0.643 11.222 1.00 96.19 183 LYS A O 1
ATOM 1416 N N . THR A 1 184 ? 5.750 0.539 12.643 1.00 98.25 184 THR A N 1
ATOM 1417 C CA . THR A 1 184 ? 4.662 0.806 13.593 1.00 98.25 184 THR A CA 1
ATOM 1418 C C . THR A 1 184 ? 3.744 1.901 13.049 1.00 98.25 184 THR A C 1
ATOM 1420 O O . THR A 1 184 ? 4.161 2.717 12.225 1.00 98.25 184 THR A O 1
ATOM 1423 N N . LEU A 1 185 ? 2.503 1.960 13.538 1.00 98.25 185 LEU A N 1
ATOM 1424 C CA . LEU A 1 185 ? 1.548 2.989 13.123 1.00 98.25 185 LEU A CA 1
ATOM 1425 C C . LEU A 1 185 ? 2.094 4.403 13.378 1.00 98.25 185 LEU A C 1
ATOM 1427 O O . LEU A 1 185 ? 2.071 5.243 12.483 1.00 98.25 185 LEU A O 1
ATOM 1431 N N . ALA A 1 186 ? 2.696 4.619 14.550 1.00 98.19 186 ALA A N 1
ATOM 1432 C CA . ALA A 1 186 ? 3.298 5.896 14.916 1.00 98.19 186 ALA A CA 1
ATOM 1433 C C . ALA A 1 186 ? 4.463 6.293 13.989 1.00 98.19 186 ALA A C 1
ATOM 1435 O O . ALA A 1 186 ? 4.609 7.463 13.645 1.00 98.19 186 ALA A O 1
ATOM 1436 N N . GLU A 1 187 ? 5.295 5.343 13.543 1.00 98.00 187 GLU A N 1
ATOM 1437 C CA . GLU A 1 187 ? 6.345 5.617 12.547 1.00 98.00 187 GLU A CA 1
ATOM 1438 C C . GLU A 1 187 ? 5.757 6.041 11.194 1.00 98.00 187 GLU A C 1
ATOM 1440 O O . GLU A 1 187 ? 6.283 6.951 10.550 1.00 98.00 187 GLU A O 1
ATOM 1445 N N . LEU A 1 188 ? 4.667 5.401 10.764 1.00 98.19 188 LEU A N 1
ATOM 1446 C CA . LEU A 1 188 ? 3.989 5.731 9.511 1.00 98.19 188 LEU A CA 1
ATOM 1447 C C . LEU A 1 188 ? 3.307 7.107 9.568 1.00 98.19 188 LEU A C 1
ATOM 1449 O O . LEU A 1 188 ? 3.426 7.872 8.609 1.00 98.19 188 LEU A O 1
ATOM 1453 N N . GLN A 1 189 ? 2.656 7.436 10.687 1.00 98.56 189 GLN A N 1
ATOM 1454 C CA . GLN A 1 189 ? 2.020 8.737 10.940 1.00 98.56 189 GLN A CA 1
ATOM 1455 C C . GLN A 1 189 ? 3.053 9.864 11.042 1.00 98.56 189 GLN A C 1
ATOM 1457 O O . GLN A 1 189 ? 2.923 10.885 10.370 1.00 98.56 189 GLN A O 1
ATOM 1462 N N . ARG A 1 190 ? 4.158 9.659 11.778 1.00 98.12 190 ARG A N 1
ATOM 1463 C CA . ARG A 1 190 ? 5.291 10.607 11.772 1.00 98.12 190 ARG A CA 1
ATOM 1464 C C . ARG A 1 190 ? 5.840 10.811 10.366 1.00 98.12 190 ARG A C 1
ATOM 1466 O O . ARG A 1 190 ? 6.170 11.927 9.980 1.00 98.12 190 ARG A O 1
ATOM 1473 N N . GLY A 1 191 ? 5.920 9.736 9.583 1.00 96.62 191 GLY A N 1
ATOM 1474 C CA . GLY A 1 191 ? 6.295 9.823 8.180 1.00 96.62 191 GLY A CA 1
ATOM 1475 C C . GLY A 1 191 ? 5.340 10.696 7.365 1.00 96.62 191 GLY A C 1
ATOM 1476 O O . GLY A 1 191 ? 5.807 11.433 6.503 1.00 96.62 191 GLY A O 1
ATOM 1477 N N . ALA A 1 192 ? 4.035 10.638 7.636 1.00 97.50 192 ALA A N 1
ATOM 1478 C CA . ALA A 1 192 ? 3.058 11.485 6.964 1.00 97.50 192 ALA A CA 1
ATOM 1479 C C . ALA A 1 192 ? 3.210 12.962 7.340 1.00 97.50 192 ALA A C 1
ATOM 1481 O O . ALA A 1 192 ? 3.227 13.809 6.451 1.00 97.50 192 ALA A O 1
ATOM 1482 N N . ALA A 1 193 ? 3.432 13.252 8.624 1.00 96.69 193 ALA A N 1
ATOM 1483 C CA . ALA A 1 193 ? 3.664 14.610 9.120 1.00 96.69 193 ALA A CA 1
ATOM 1484 C C . ALA A 1 193 ? 4.912 15.276 8.507 1.00 96.69 193 ALA A C 1
ATOM 1486 O O . ALA A 1 193 ? 4.947 16.486 8.323 1.00 96.69 193 ALA A O 1
ATOM 1487 N N . GLN A 1 194 ? 5.925 14.490 8.127 1.00 96.31 194 GLN A N 1
ATOM 1488 C CA . GLN A 1 194 ? 7.114 14.979 7.412 1.00 96.31 194 GLN A CA 1
ATOM 1489 C C . GLN A 1 194 ? 6.857 15.308 5.929 1.00 96.31 194 GLN A C 1
ATOM 1491 O O . GLN A 1 194 ? 7.767 15.752 5.231 1.00 96.31 194 GLN A O 1
ATOM 1496 N N . GLY A 1 195 ? 5.659 15.033 5.415 1.00 93.06 195 GLY A N 1
ATOM 1497 C CA . GLY A 1 195 ? 5.271 15.340 4.046 1.00 93.06 195 GLY A CA 1
ATOM 1498 C C . GLY A 1 195 ? 5.782 14.358 2.987 1.00 93.06 195 GLY A C 1
ATOM 1499 O O . GLY A 1 195 ? 6.160 13.203 3.247 1.00 93.06 195 GLY A O 1
ATOM 1500 N N . LYS A 1 196 ? 5.725 14.826 1.735 1.00 90.81 196 LYS A N 1
ATOM 1501 C CA . LYS A 1 196 ? 5.963 14.021 0.529 1.00 90.81 196 LYS A CA 1
ATOM 1502 C C . LYS A 1 196 ? 7.417 13.541 0.460 1.00 90.81 196 LYS A C 1
ATOM 1504 O O . LYS A 1 196 ? 8.353 14.299 0.678 1.00 90.81 196 LYS A O 1
ATOM 1509 N N . ARG A 1 197 ? 7.605 12.275 0.077 1.00 92.19 197 ARG A N 1
ATOM 1510 C CA . ARG A 1 197 ? 8.917 11.668 -0.201 1.00 92.19 197 ARG A CA 1
ATOM 1511 C C . ARG A 1 197 ? 8.833 10.875 -1.498 1.00 92.19 197 ARG A C 1
ATOM 1513 O O . ARG A 1 197 ? 7.870 10.147 -1.716 1.00 92.19 197 ARG A O 1
ATOM 1520 N N . HIS A 1 198 ? 9.842 10.980 -2.359 1.00 91.75 198 HIS A N 1
ATOM 1521 C CA . HIS A 1 198 ? 9.856 10.234 -3.617 1.00 91.75 198 HIS A CA 1
ATOM 1522 C C . HIS A 1 198 ? 9.801 8.712 -3.364 1.00 91.75 198 HIS A C 1
ATOM 1524 O O . HIS A 1 198 ? 10.533 8.200 -2.520 1.00 91.75 198 HIS A O 1
ATOM 1530 N N . GLY A 1 199 ? 8.921 7.996 -4.076 1.00 91.00 199 GLY A N 1
ATOM 1531 C CA . GLY A 1 199 ? 8.628 6.569 -3.843 1.00 91.00 199 GLY A CA 1
ATOM 1532 C C . GLY A 1 199 ? 7.521 6.284 -2.822 1.00 91.00 199 GLY A C 1
ATOM 1533 O O . GLY A 1 199 ? 7.073 5.141 -2.712 1.00 91.00 199 GLY A O 1
ATOM 1534 N N . TYR A 1 200 ? 7.031 7.316 -2.138 1.00 96.69 200 TYR A N 1
ATOM 1535 C CA . TYR A 1 200 ? 5.994 7.228 -1.119 1.00 96.69 200 TYR A CA 1
ATOM 1536 C C . TYR A 1 200 ? 4.779 8.068 -1.486 1.00 96.69 200 TYR A C 1
ATOM 1538 O O . TYR A 1 200 ? 4.898 9.073 -2.186 1.00 96.69 200 TYR A O 1
ATOM 1546 N N . ASP A 1 201 ? 3.638 7.677 -0.935 1.00 97.31 201 ASP A N 1
ATOM 1547 C CA . ASP A 1 201 ? 2.415 8.465 -0.924 1.00 97.31 201 ASP A CA 1
ATOM 1548 C C . ASP A 1 201 ? 1.928 8.637 0.520 1.00 97.31 201 ASP A C 1
ATOM 1550 O O . ASP A 1 201 ? 2.226 7.815 1.394 1.00 97.31 201 ASP A O 1
ATOM 1554 N N . ILE A 1 202 ? 1.182 9.716 0.759 1.00 98.00 202 ILE A N 1
ATOM 1555 C CA . ILE A 1 202 ? 0.340 9.842 1.948 1.00 98.00 202 ILE A CA 1
ATOM 1556 C C . ILE A 1 202 ? -0.945 9.072 1.666 1.00 98.00 202 ILE A C 1
ATOM 1558 O O . ILE A 1 202 ? -1.515 9.187 0.581 1.00 98.00 202 ILE A O 1
ATOM 1562 N N . HIS A 1 203 ? -1.347 8.246 2.616 1.00 97.69 203 HIS A N 1
ATOM 1563 C CA . HIS A 1 203 ? -2.499 7.375 2.522 1.00 97.69 203 HIS A CA 1
ATOM 1564 C C . HIS A 1 203 ? -3.386 7.595 3.737 1.00 97.69 203 HIS A C 1
ATOM 1566 O O . HIS A 1 203 ? -2.897 7.576 4.869 1.00 97.69 203 HIS A O 1
ATOM 1572 N N . HIS A 1 204 ? -4.679 7.770 3.495 1.00 98.25 204 HIS A N 1
ATOM 1573 C CA . HIS A 1 204 ? -5.677 7.774 4.548 1.00 98.25 204 HIS A CA 1
ATOM 1574 C C . HIS A 1 204 ? -6.011 6.340 4.959 1.00 98.25 204 HIS A C 1
ATOM 1576 O O . HIS A 1 204 ? -6.347 5.521 4.104 1.00 98.25 204 HIS A O 1
ATOM 1582 N N . ILE A 1 205 ? -5.921 6.028 6.254 1.00 98.12 205 ILE A N 1
ATOM 1583 C CA . ILE A 1 205 ? -6.266 4.703 6.797 1.00 98.12 205 ILE A CA 1
ATOM 1584 C C . ILE A 1 205 ? -7.750 4.416 6.530 1.00 98.12 205 ILE A C 1
ATOM 1586 O O . ILE A 1 205 ? -8.111 3.335 6.065 1.00 98.12 205 ILE A O 1
ATOM 1590 N N . VAL A 1 206 ? -8.598 5.410 6.787 1.00 97.75 206 VAL A N 1
ATOM 1591 C CA . VAL A 1 206 ? -9.995 5.484 6.367 1.00 97.75 206 VAL A CA 1
ATOM 1592 C C . VAL A 1 206 ? -10.079 6.324 5.098 1.00 97.75 206 VAL A C 1
ATOM 1594 O O . VAL A 1 206 ? -9.659 7.475 5.107 1.00 97.75 206 VAL A O 1
ATOM 1597 N N . GLU A 1 207 ? -10.639 5.767 4.022 1.00 94.44 207 GLU A N 1
ATOM 1598 C CA . GLU A 1 207 ? -10.715 6.432 2.715 1.00 94.44 207 GLU A CA 1
ATOM 1599 C C . GLU A 1 207 ? -11.441 7.787 2.778 1.00 94.44 207 GLU A C 1
ATOM 1601 O O . GLU A 1 207 ? -12.604 7.849 3.175 1.00 94.44 207 GLU A O 1
ATOM 1606 N N . GLU A 1 208 ? -10.759 8.838 2.312 1.00 93.81 208 GLU A N 1
ATOM 1607 C CA . GLU A 1 208 ? -11.200 10.237 2.354 1.00 93.81 208 GLU A CA 1
ATOM 1608 C C . GLU A 1 208 ? -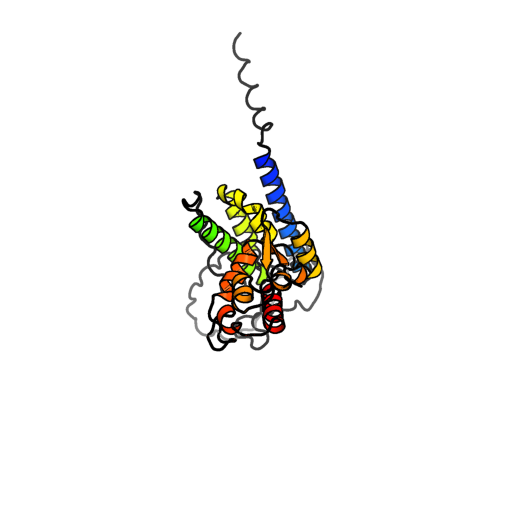12.580 10.452 1.723 1.00 93.81 208 GLU A C 1
ATOM 1610 O O . GLU A 1 208 ? -13.546 10.732 2.431 1.00 93.81 208 GLU A O 1
ATOM 1615 N N . ASP A 1 209 ? -12.700 10.234 0.409 1.00 91.25 209 ASP A N 1
ATOM 1616 C CA . ASP A 1 209 ? -13.941 10.477 -0.336 1.00 91.25 209 ASP A CA 1
ATOM 1617 C C . ASP A 1 209 ? -15.139 9.722 0.249 1.00 91.25 209 ASP A C 1
ATOM 1619 O O . ASP A 1 209 ? -16.258 10.231 0.275 1.00 91.25 209 ASP A O 1
ATOM 1623 N N . ALA A 1 210 ? -14.921 8.478 0.680 1.00 91.94 210 ALA A N 1
ATOM 1624 C CA . ALA A 1 210 ? -15.980 7.632 1.215 1.00 91.94 210 ALA A CA 1
ATOM 1625 C C . ALA A 1 210 ? -16.379 8.029 2.639 1.00 91.94 210 ALA A C 1
ATOM 1627 O O . ALA A 1 210 ? -17.504 7.757 3.047 1.00 91.94 210 ALA A O 1
ATOM 1628 N N . ALA A 1 211 ? -15.469 8.603 3.425 1.00 94.06 211 ALA A N 1
ATOM 1629 C CA . ALA A 1 211 ? -15.782 9.096 4.759 1.00 94.06 211 ALA A CA 1
ATOM 1630 C C . ALA A 1 211 ? -16.470 10.462 4.708 1.00 94.06 211 ALA A C 1
ATOM 1632 O O . ALA A 1 211 ? -17.489 10.646 5.367 1.00 94.06 211 ALA A O 1
ATOM 1633 N N . LEU A 1 212 ? -15.984 11.380 3.870 1.00 95.06 212 LEU A N 1
ATOM 1634 C CA . LEU A 1 212 ? -16.612 12.691 3.693 1.00 95.06 212 LEU A CA 1
ATOM 1635 C C . LEU A 1 212 ? -18.048 12.559 3.169 1.00 95.06 212 LEU A C 1
ATOM 1637 O O . LEU A 1 212 ? -18.955 13.201 3.690 1.00 95.06 212 LEU A O 1
ATOM 1641 N N . LYS A 1 213 ? -18.286 11.670 2.193 1.00 94.31 213 LYS A N 1
ATOM 1642 C CA . LYS A 1 213 ? -19.640 11.398 1.671 1.00 94.31 213 LYS A CA 1
ATOM 1643 C C . LYS A 1 213 ? -20.596 10.824 2.710 1.00 94.31 213 LYS A C 1
ATOM 1645 O O . LYS A 1 213 ? -21.791 11.079 2.622 1.00 94.31 213 LYS A O 1
ATOM 1650 N N . ASP A 1 214 ? -20.073 10.086 3.682 1.00 94.69 214 ASP A N 1
ATOM 1651 C CA . ASP A 1 214 ? -20.868 9.489 4.755 1.00 94.69 214 ASP A CA 1
ATOM 1652 C C . ASP A 1 214 ? -20.972 10.422 5.981 1.00 94.69 214 ASP A C 1
ATOM 1654 O O . ASP A 1 214 ? -21.461 10.010 7.030 1.00 94.69 214 ASP A O 1
ATOM 1658 N N . GLY A 1 215 ? -20.545 11.687 5.849 1.00 96.31 215 GLY A N 1
ATOM 1659 C CA . GLY A 1 215 ? -20.774 12.748 6.831 1.00 96.31 215 GLY A CA 1
ATOM 1660 C C . GLY A 1 215 ? -19.743 12.837 7.957 1.00 96.31 215 GLY A C 1
ATOM 1661 O O . GLY A 1 215 ? -19.974 13.554 8.930 1.00 96.31 215 GLY A O 1
ATOM 1662 N N . PHE A 1 216 ? -18.608 12.135 7.861 1.00 97.31 216 PHE A N 1
ATOM 1663 C CA . PHE A 1 216 ? -17.545 12.263 8.862 1.00 97.31 216 PHE A CA 1
ATOM 1664 C C . PHE A 1 216 ? -16.849 13.631 8.758 1.00 97.31 216 PHE A C 1
ATOM 1666 O O . PHE A 1 216 ? -16.613 14.112 7.647 1.00 97.31 216 PHE A O 1
ATOM 1673 N N . PRO A 1 217 ? -16.491 14.261 9.894 1.00 97.75 217 PRO A N 1
ATOM 1674 C CA . PRO A 1 217 ? -15.920 15.601 9.887 1.00 97.75 217 PRO A CA 1
ATOM 1675 C C . PRO A 1 217 ? -14.526 15.621 9.251 1.00 97.75 217 PRO A C 1
ATOM 1677 O O . PRO A 1 217 ? -13.716 14.716 9.465 1.00 97.75 217 PRO A O 1
ATOM 1680 N N . ASP A 1 218 ? -14.216 16.699 8.529 1.00 97.31 218 ASP A N 1
ATOM 1681 C CA . ASP A 1 218 ? -12.925 16.884 7.852 1.00 97.31 218 ASP A CA 1
ATOM 1682 C C . ASP A 1 218 ? -11.732 16.761 8.813 1.00 97.31 218 ASP A C 1
ATOM 1684 O O . ASP A 1 218 ? -10.750 16.091 8.508 1.00 97.31 218 ASP A O 1
ATOM 1688 N N . SER A 1 219 ? -11.859 17.292 10.033 1.00 97.06 219 SER A N 1
ATOM 1689 C CA . SER A 1 219 ? -10.828 17.197 11.077 1.00 97.06 219 SER A CA 1
ATOM 1690 C C . SER A 1 219 ? -10.475 15.758 11.469 1.00 97.06 219 SER A C 1
ATOM 1692 O O . SER A 1 219 ? -9.358 15.490 11.913 1.00 97.06 219 SER A O 1
ATOM 1694 N N . MET A 1 220 ? -11.410 14.822 11.296 1.00 97.12 220 MET A N 1
ATOM 1695 C CA . MET A 1 220 ? -11.205 13.396 11.526 1.00 97.12 220 MET A CA 1
ATOM 1696 C C . MET A 1 220 ? -10.658 12.709 10.271 1.00 97.12 220 MET A C 1
ATOM 1698 O O . MET A 1 220 ? -9.731 11.903 10.368 1.00 97.12 220 MET A O 1
ATOM 1702 N N . VAL A 1 221 ? -11.186 13.055 9.093 1.00 97.31 221 VAL A N 1
ATOM 1703 C CA . VAL A 1 221 ? -10.764 12.474 7.812 1.00 97.31 221 VAL A CA 1
ATOM 1704 C C . VAL A 1 221 ? -9.339 12.883 7.448 1.00 97.31 221 VAL A C 1
ATOM 1706 O O . VAL A 1 221 ? -8.501 12.020 7.201 1.00 97.31 221 VAL A O 1
ATOM 1709 N N . ASN A 1 222 ? -9.045 14.176 7.471 1.00 96.56 222 ASN A N 1
ATOM 1710 C CA . ASN A 1 222 ? -7.748 14.754 7.129 1.00 96.56 222 ASN A CA 1
ATOM 1711 C C . ASN A 1 222 ? -6.845 14.966 8.357 1.00 96.56 222 ASN A C 1
ATOM 1713 O O . ASN A 1 222 ? -5.739 15.501 8.249 1.00 96.56 222 ASN A O 1
ATOM 1717 N N . GLY A 1 223 ? -7.286 14.496 9.527 1.00 96.81 223 GLY A N 1
ATOM 1718 C CA . GLY A 1 223 ? -6.524 14.542 10.767 1.00 96.81 223 GLY A CA 1
ATOM 1719 C C . GLY A 1 223 ? -5.276 13.646 10.748 1.00 96.81 223 GLY A C 1
ATOM 1720 O O . GLY A 1 223 ? -5.262 12.585 10.116 1.00 96.81 223 GLY A O 1
ATOM 1721 N N . PRO A 1 224 ? -4.219 14.001 11.504 1.00 96.88 224 PRO A N 1
ATOM 1722 C CA . PRO A 1 224 ? -2.945 13.274 11.505 1.00 96.88 224 PRO A CA 1
ATOM 1723 C C . PRO A 1 224 ? -3.068 11.818 11.979 1.00 96.88 224 PRO A C 1
ATOM 1725 O O . PRO A 1 224 ? -2.246 10.978 11.617 1.00 96.88 224 PRO A O 1
ATOM 1728 N N . SER A 1 225 ? -4.099 11.498 12.765 1.00 96.88 225 SER A N 1
ATOM 1729 C CA . SER A 1 225 ? -4.390 10.131 13.202 1.00 96.88 225 SER A CA 1
ATOM 1730 C C . SER A 1 225 ? -4.811 9.217 12.046 1.00 96.88 225 SER A C 1
ATOM 1732 O O . SER A 1 225 ? -4.536 8.018 12.104 1.00 96.88 225 SER A O 1
ATOM 1734 N N . ASN A 1 226 ? -5.411 9.769 10.987 1.00 98.56 226 ASN A N 1
ATOM 1735 C CA . ASN A 1 226 ? -5.871 9.026 9.818 1.00 98.56 226 ASN A CA 1
ATOM 1736 C C . ASN A 1 226 ? -4.838 8.984 8.677 1.00 98.56 226 ASN A C 1
ATOM 1738 O O . ASN A 1 226 ? -5.057 8.289 7.692 1.00 98.56 226 ASN A O 1
ATOM 1742 N N . LEU A 1 227 ? -3.706 9.685 8.784 1.00 98.50 227 LEU A N 1
ATOM 1743 C CA . LEU A 1 227 ? -2.722 9.791 7.702 1.00 98.50 227 LEU A CA 1
ATOM 1744 C C . LEU A 1 227 ? -1.472 8.952 7.972 1.00 98.50 227 LEU A C 1
ATOM 1746 O O . LEU A 1 227 ? -0.833 9.056 9.016 1.00 98.50 227 LEU A O 1
ATOM 1750 N N . VAL A 1 228 ? -1.061 8.157 6.986 1.00 98.50 228 VAL A N 1
ATOM 1751 C CA . VAL A 1 228 ? 0.164 7.347 7.029 1.00 98.50 228 VAL A CA 1
ATOM 1752 C C . VAL A 1 228 ? 0.975 7.501 5.749 1.00 98.50 228 VAL A C 1
ATOM 1754 O O . VAL A 1 228 ? 0.424 7.552 4.654 1.00 98.50 228 VAL A O 1
ATOM 1757 N N . ARG A 1 229 ? 2.310 7.542 5.851 1.00 98.38 229 ARG A N 1
ATOM 1758 C CA . ARG A 1 229 ? 3.187 7.545 4.669 1.00 98.38 229 ARG A CA 1
ATOM 1759 C C . ARG A 1 229 ? 3.628 6.133 4.320 1.00 98.38 229 ARG A C 1
ATOM 1761 O O . ARG A 1 229 ? 4.360 5.503 5.084 1.00 98.38 229 ARG A O 1
ATOM 1768 N N . ILE A 1 230 ? 3.247 5.665 3.139 1.00 97.94 230 ILE A N 1
ATOM 1769 C CA . ILE A 1 230 ? 3.475 4.286 2.691 1.00 97.94 230 ILE A CA 1
ATOM 1770 C C . ILE A 1 230 ? 4.117 4.256 1.302 1.00 97.94 230 ILE A C 1
ATOM 1772 O O . ILE A 1 230 ? 4.075 5.243 0.570 1.00 97.94 230 ILE A O 1
ATOM 1776 N N . SER A 1 231 ? 4.734 3.131 0.926 1.00 97.12 231 SER A N 1
ATOM 1777 C CA . SER A 1 231 ? 5.245 2.944 -0.441 1.00 97.12 231 SER A CA 1
ATOM 1778 C C . SER A 1 231 ? 4.121 3.147 -1.454 1.00 97.12 231 SER A C 1
ATOM 1780 O O . SER A 1 231 ? 3.042 2.574 -1.303 1.00 97.12 231 SER A O 1
ATOM 1782 N N . ARG A 1 232 ? 4.392 3.890 -2.530 1.00 95.88 232 ARG A N 1
ATOM 1783 C CA . ARG A 1 232 ? 3.433 4.112 -3.624 1.00 95.88 232 ARG A CA 1
ATOM 1784 C C . ARG A 1 232 ? 2.899 2.806 -4.211 1.00 95.88 232 ARG A C 1
ATOM 1786 O O . ARG A 1 232 ? 1.710 2.661 -4.480 1.00 95.88 232 ARG A O 1
ATOM 1793 N N . LEU A 1 233 ? 3.770 1.813 -4.378 1.00 94.50 233 LEU A N 1
ATOM 1794 C CA . LEU A 1 233 ? 3.369 0.510 -4.905 1.00 94.50 233 LEU A CA 1
ATOM 1795 C C . LEU A 1 233 ? 2.466 -0.254 -3.919 1.00 94.50 233 LEU A C 1
ATOM 1797 O O . LEU A 1 233 ? 1.528 -0.921 -4.355 1.00 94.50 233 LEU A O 1
ATOM 1801 N N . LYS A 1 234 ? 2.697 -0.116 -2.606 1.00 95.81 234 LYS A N 1
ATOM 1802 C CA . LYS A 1 234 ? 1.817 -0.669 -1.561 1.00 95.81 234 LYS A CA 1
ATOM 1803 C C . LYS A 1 234 ? 0.484 0.064 -1.481 1.00 95.81 234 LYS A C 1
ATOM 1805 O O . LYS A 1 234 ? -0.546 -0.592 -1.359 1.00 95.81 234 LYS A O 1
ATOM 1810 N N . HIS A 1 235 ? 0.488 1.387 -1.635 1.00 97.00 235 HIS A N 1
ATOM 1811 C CA . HIS A 1 235 ? -0.731 2.184 -1.722 1.00 97.00 235 HIS A CA 1
ATOM 1812 C C . HIS A 1 235 ? -1.643 1.647 -2.828 1.00 97.00 235 HIS A C 1
ATOM 1814 O O . HIS A 1 235 ? -2.793 1.305 -2.575 1.00 97.00 235 HIS A O 1
ATOM 1820 N N . TRP A 1 236 ? -1.101 1.432 -4.028 1.00 94.50 236 TRP A N 1
ATOM 1821 C CA . TRP A 1 236 ? -1.866 0.872 -5.143 1.00 94.50 236 TRP A CA 1
ATOM 1822 C C . TRP A 1 236 ? -2.376 -0.551 -4.897 1.00 94.50 236 TRP A C 1
ATOM 1824 O O . TRP A 1 236 ? -3.428 -0.919 -5.418 1.00 94.50 236 TRP A O 1
ATOM 1834 N N . GLU A 1 237 ? -1.641 -1.376 -4.148 1.00 94.12 237 GLU A N 1
ATOM 1835 C CA . GLU A 1 237 ? -2.110 -2.707 -3.746 1.00 94.12 237 GLU A CA 1
ATOM 1836 C C . GLU A 1 237 ? -3.307 -2.629 -2.805 1.00 94.12 237 GLU A C 1
ATOM 1838 O O . GLU A 1 237 ? -4.282 -3.349 -3.016 1.00 94.12 237 GLU A O 1
ATOM 1843 N N . ILE A 1 238 ? -3.251 -1.732 -1.823 1.00 95.62 238 ILE A N 1
ATOM 1844 C CA . ILE A 1 238 ? -4.340 -1.497 -0.876 1.00 95.62 238 ILE A CA 1
ATOM 1845 C C . ILE A 1 238 ? -5.565 -0.949 -1.614 1.00 95.62 238 ILE A C 1
ATOM 1847 O O . ILE A 1 238 ? -6.642 -1.531 -1.508 1.00 95.62 238 ILE A O 1
ATOM 1851 N N . SER A 1 239 ? -5.409 0.085 -2.449 1.00 93.38 239 SER A N 1
ATOM 1852 C CA . SER A 1 239 ? -6.522 0.640 -3.235 1.00 93.38 239 SER A CA 1
ATOM 1853 C C . SER A 1 239 ? -7.170 -0.413 -4.141 1.00 93.38 239 SER A C 1
ATOM 1855 O O . SER A 1 239 ? -8.393 -0.481 -4.238 1.00 93.38 239 SER A O 1
ATOM 1857 N N . ALA A 1 240 ? -6.369 -1.273 -4.782 1.00 91.62 240 ALA A N 1
ATOM 1858 C CA . ALA A 1 240 ? -6.892 -2.364 -5.601 1.00 91.62 240 ALA A CA 1
ATOM 1859 C C . ALA A 1 240 ? -7.621 -3.432 -4.766 1.00 91.62 240 ALA A C 1
ATOM 1861 O O . ALA A 1 240 ? -8.591 -4.020 -5.241 1.00 91.62 240 ALA A O 1
ATOM 1862 N N . TRP A 1 241 ? -7.173 -3.692 -3.535 1.00 94.50 241 TRP A N 1
ATOM 1863 C CA . TRP A 1 241 ? -7.856 -4.600 -2.614 1.00 94.50 241 TRP A CA 1
ATOM 1864 C C . TRP A 1 241 ? -9.220 -4.049 -2.180 1.00 94.50 241 TRP A C 1
ATOM 1866 O O . TRP A 1 241 ? -10.199 -4.787 -2.236 1.00 94.50 241 TRP A O 1
ATOM 1876 N N . TYR A 1 242 ? -9.315 -2.751 -1.870 1.00 93.62 242 TYR A N 1
ATOM 1877 C CA . TYR A 1 242 ? -10.582 -2.083 -1.532 1.00 93.62 242 TYR A CA 1
ATOM 1878 C C . TYR A 1 242 ? -11.630 -2.128 -2.649 1.00 93.62 242 TYR A C 1
ATOM 1880 O O . TYR A 1 242 ? -12.826 -2.062 -2.374 1.00 93.62 242 TYR A O 1
ATOM 1888 N N . GLN A 1 243 ? -11.188 -2.245 -3.901 1.00 91.62 243 GLN A N 1
ATOM 1889 C CA . GLN A 1 243 ? -12.060 -2.318 -5.074 1.00 91.62 243 GLN A CA 1
ATOM 1890 C C . GLN A 1 243 ? -12.497 -3.744 -5.416 1.00 91.62 243 GLN A C 1
ATOM 1892 O O . GLN A 1 243 ? -13.496 -3.924 -6.109 1.00 91.62 243 GLN A O 1
ATOM 1897 N N . ARG A 1 244 ? -11.764 -4.765 -4.962 1.00 92.31 244 ARG A N 1
ATOM 1898 C CA . ARG A 1 244 ? -12.038 -6.156 -5.327 1.00 92.31 244 ARG A CA 1
ATOM 1899 C C . ARG A 1 244 ? -13.115 -6.745 -4.422 1.00 92.31 244 ARG A C 1
ATOM 1901 O O . ARG A 1 244 ? -13.034 -6.620 -3.204 1.00 92.31 244 ARG A O 1
ATOM 1908 N N . THR A 1 245 ? -14.085 -7.433 -5.018 1.00 94.81 245 THR A N 1
ATOM 1909 C CA . THR A 1 245 ? -15.079 -8.222 -4.284 1.00 94.81 245 THR A CA 1
ATOM 1910 C C . THR A 1 245 ? -14.403 -9.291 -3.430 1.00 94.81 245 THR A C 1
ATOM 1912 O O . THR A 1 245 ? -13.372 -9.863 -3.799 1.00 94.81 245 THR A O 1
ATOM 1915 N N . ASN A 1 246 ? -14.955 -9.540 -2.248 1.00 91.31 246 ASN A N 1
ATOM 1916 C CA . ASN A 1 246 ? -14.373 -10.470 -1.297 1.00 91.31 246 ASN A CA 1
ATOM 1917 C C . ASN A 1 246 ? -15.490 -11.223 -0.557 1.00 91.31 246 ASN A C 1
ATOM 1919 O O . ASN A 1 246 ? -16.334 -10.586 0.075 1.00 91.31 246 ASN A O 1
ATOM 1923 N N . PRO A 1 247 ? -15.485 -12.569 -0.565 1.00 92.44 247 PRO A N 1
ATOM 1924 C CA . PRO A 1 247 ? -16.487 -13.368 0.139 1.00 92.44 247 PRO A CA 1
ATOM 1925 C C . PRO A 1 247 ? -16.605 -13.046 1.634 1.00 92.44 247 PRO A C 1
ATOM 1927 O O . PRO A 1 247 ? -17.690 -13.166 2.193 1.00 92.44 247 PRO A O 1
ATOM 1930 N N . LYS A 1 248 ? -15.525 -12.566 2.274 1.00 92.69 248 LYS A N 1
ATOM 1931 C CA . LYS A 1 248 ? -15.540 -12.134 3.685 1.00 92.69 248 LYS A CA 1
ATOM 1932 C C . LYS A 1 248 ? -16.494 -10.971 3.964 1.00 92.69 248 LYS A C 1
ATOM 1934 O O . LYS A 1 248 ? -16.848 -10.755 5.115 1.00 92.69 248 LYS A O 1
ATOM 1939 N N . PHE A 1 249 ? -16.888 -10.236 2.929 1.00 94.44 249 PHE A N 1
ATOM 1940 C CA . PHE A 1 249 ? -17.802 -9.104 3.015 1.00 94.44 249 PHE A CA 1
ATOM 1941 C C . PHE A 1 249 ? -19.103 -9.383 2.250 1.00 94.44 249 PHE A C 1
ATOM 1943 O O . PHE A 1 249 ? -19.672 -8.486 1.639 1.00 94.44 249 PHE A O 1
ATOM 1950 N N . GLY A 1 250 ? -19.551 -10.645 2.209 1.00 93.38 250 GLY A N 1
ATOM 1951 C CA . GLY A 1 250 ? -20.806 -11.012 1.543 1.00 93.38 250 GLY A CA 1
ATOM 1952 C C . GLY A 1 250 ? -20.773 -10.769 0.033 1.00 93.38 250 GLY A C 1
ATOM 1953 O O . GLY A 1 250 ? -21.725 -10.241 -0.526 1.00 93.38 250 GLY A O 1
ATOM 1954 N N . GLN A 1 251 ? -19.652 -11.104 -0.616 1.00 93.50 251 GLN A N 1
ATOM 1955 C CA . GLN A 1 251 ? -19.380 -10.837 -2.040 1.00 93.50 251 GLN A CA 1
ATOM 1956 C C . GLN A 1 251 ? -19.271 -9.351 -2.423 1.00 93.50 251 GLN A C 1
ATOM 1958 O O . GLN A 1 251 ? -19.096 -9.032 -3.598 1.00 93.50 251 GLN A O 1
ATOM 1963 N N . GLN A 1 252 ? -19.285 -8.436 -1.455 1.00 95.50 252 GLN A N 1
ATOM 1964 C CA . GLN A 1 252 ? -19.028 -7.019 -1.692 1.00 95.50 252 GLN A CA 1
ATOM 1965 C C . GLN A 1 252 ? -17.526 -6.720 -1.685 1.00 95.50 252 GLN A C 1
ATOM 1967 O O . GLN A 1 252 ? -16.708 -7.484 -1.158 1.00 95.50 252 GLN A O 1
ATOM 1972 N N . SER A 1 253 ? -17.134 -5.595 -2.279 1.00 95.81 253 SER A N 1
ATOM 1973 C CA . SER A 1 253 ? -15.797 -5.050 -2.043 1.00 95.81 253 SER A CA 1
ATOM 1974 C C . SER A 1 253 ? -15.701 -4.451 -0.632 1.00 95.81 253 SER A C 1
ATOM 1976 O O . SER A 1 253 ? -16.719 -4.011 -0.090 1.00 95.81 253 SER A O 1
ATOM 1978 N N . PRO A 1 254 ? -14.500 -4.374 -0.024 1.00 95.75 254 PRO A N 1
ATOM 1979 C CA . PRO A 1 254 ? -14.323 -3.705 1.266 1.00 95.75 254 PRO A CA 1
ATOM 1980 C C . PRO A 1 254 ? -14.924 -2.292 1.287 1.00 95.75 254 PRO A C 1
ATOM 1982 O O . PRO A 1 254 ? -15.561 -1.903 2.259 1.00 95.75 254 PRO A O 1
ATOM 1985 N N . ARG A 1 255 ? -14.781 -1.540 0.187 1.00 93.88 255 ARG A N 1
ATOM 1986 C CA . ARG A 1 255 ? -15.346 -0.190 0.058 1.00 93.88 255 ARG A CA 1
ATOM 1987 C C . ARG A 1 255 ? -16.877 -0.184 0.106 1.00 93.88 255 ARG A C 1
ATOM 1989 O O . ARG A 1 255 ? -17.459 0.708 0.709 1.00 93.88 255 ARG A O 1
ATOM 1996 N N . GLN A 1 256 ? -17.530 -1.151 -0.538 1.00 94.81 256 GLN A N 1
ATOM 1997 C CA . GLN A 1 256 ? -18.991 -1.275 -0.511 1.00 94.81 256 GLN A CA 1
ATOM 1998 C C . GLN A 1 256 ? -19.490 -1.662 0.883 1.00 94.81 256 GLN A C 1
ATOM 2000 O O . GLN A 1 256 ? -20.411 -1.028 1.387 1.00 94.81 256 GLN A O 1
ATOM 2005 N N . TYR A 1 257 ? -18.829 -2.631 1.518 1.00 96.31 257 TYR A N 1
ATOM 2006 C CA . TYR A 1 257 ? -19.159 -3.097 2.865 1.00 96.31 257 TYR A CA 1
ATOM 2007 C C . TYR A 1 257 ? -19.082 -1.995 3.928 1.00 96.31 257 TYR A C 1
ATOM 2009 O O . TYR A 1 257 ? -19.869 -1.987 4.873 1.00 96.31 257 TYR A O 1
ATOM 2017 N N . LEU A 1 258 ? -18.139 -1.062 3.774 1.00 96.50 258 LEU A N 1
ATOM 2018 C CA . LEU A 1 258 ? -17.936 0.026 4.728 1.00 96.50 258 LEU A CA 1
ATOM 2019 C C . LEU A 1 258 ? -18.979 1.150 4.644 1.00 96.50 258 LEU A C 1
ATOM 2021 O O . LEU A 1 258 ? -19.023 1.973 5.558 1.00 96.50 258 LEU A O 1
ATOM 2025 N N . ARG A 1 259 ? -19.818 1.212 3.602 1.00 94.19 259 ARG A N 1
ATOM 2026 C CA . ARG A 1 259 ? -20.841 2.267 3.466 1.00 94.19 259 ARG A CA 1
ATOM 2027 C C . ARG A 1 259 ? -21.783 2.277 4.669 1.00 94.19 259 ARG A C 1
ATOM 2029 O O . ARG A 1 259 ? -22.284 1.229 5.069 1.00 94.19 259 ARG A O 1
ATOM 2036 N N . GLY A 1 260 ? -21.985 3.452 5.264 1.00 93.75 260 GLY A N 1
ATOM 2037 C CA . GLY A 1 260 ? -22.802 3.616 6.472 1.00 93.75 260 GLY A CA 1
ATOM 2038 C C . GLY A 1 260 ? -22.246 2.951 7.742 1.00 93.75 260 GLY A C 1
ATOM 2039 O O . GLY A 1 260 ? -22.916 2.958 8.771 1.00 93.75 260 GLY A O 1
ATOM 2040 N N . LYS A 1 261 ? -21.041 2.359 7.710 1.00 96.88 261 LYS A N 1
ATOM 2041 C CA . LYS A 1 261 ? -20.362 1.843 8.912 1.00 96.88 261 LYS A CA 1
ATOM 2042 C C . LYS A 1 261 ? -19.708 2.971 9.705 1.00 96.88 261 LYS A C 1
ATOM 2044 O O . LYS A 1 261 ? -19.284 3.972 9.122 1.00 96.88 261 LYS A O 1
ATOM 2049 N N . SER A 1 262 ? -19.568 2.750 11.015 1.00 97.62 262 SER A N 1
ATOM 2050 C CA . SER A 1 262 ? -18.928 3.689 11.938 1.00 97.62 262 SER A CA 1
ATOM 2051 C C . SER A 1 262 ? -17.456 3.939 11.597 1.00 97.62 262 SER A C 1
ATOM 2053 O O . SER A 1 262 ? -16.818 3.169 10.865 1.00 97.62 262 SER A O 1
ATOM 2055 N N . TRP A 1 263 ? -16.906 5.017 12.156 1.00 97.81 263 TRP A N 1
ATOM 2056 C CA . TRP A 1 263 ? -15.501 5.371 11.988 1.00 97.81 263 TRP A CA 1
ATOM 2057 C C . TRP A 1 263 ? -14.568 4.257 12.473 1.00 97.81 263 TRP A C 1
ATOM 2059 O O . TRP A 1 263 ? -13.605 3.905 11.793 1.00 97.81 263 TRP A O 1
ATOM 2069 N N . GLU A 1 264 ? -14.884 3.649 13.616 1.00 98.00 264 GLU A N 1
ATOM 2070 C CA . GLU A 1 264 ? -14.088 2.598 14.251 1.00 98.00 264 GLU A CA 1
ATOM 2071 C C . GLU A 1 264 ? -13.979 1.366 13.354 1.00 98.00 264 GLU A C 1
ATOM 2073 O O . GLU A 1 264 ? -12.894 0.804 13.209 1.00 98.00 264 GLU A O 1
ATOM 2078 N N . GLU A 1 265 ? -15.075 0.965 12.703 1.00 97.94 265 GLU A N 1
ATOM 2079 C CA . GLU A 1 265 ? -15.076 -0.183 11.793 1.00 97.94 265 GLU A CA 1
ATOM 2080 C C . GLU A 1 265 ? -14.244 0.097 10.534 1.00 97.94 265 GLU A C 1
ATOM 2082 O O . GLU A 1 265 ? -13.485 -0.765 10.076 1.00 97.94 265 GLU A O 1
ATOM 2087 N N . ARG A 1 266 ? -14.320 1.321 9.997 1.00 98.12 266 ARG A N 1
ATOM 2088 C CA . ARG A 1 266 ? -13.478 1.747 8.869 1.00 98.12 266 ARG A CA 1
ATOM 2089 C C . ARG A 1 266 ? -12.008 1.759 9.250 1.00 98.12 266 ARG A C 1
ATOM 2091 O O . ARG A 1 266 ? -11.180 1.240 8.502 1.00 98.12 266 ARG A O 1
ATOM 2098 N N . LEU A 1 267 ? -11.697 2.322 10.416 1.00 97.81 267 LEU A N 1
ATOM 2099 C CA . LEU A 1 267 ? -10.341 2.420 10.932 1.00 97.81 267 LEU A CA 1
ATOM 2100 C C . LEU A 1 267 ? -9.762 1.027 11.167 1.00 97.81 267 LEU A C 1
ATOM 2102 O O . LEU A 1 267 ? -8.657 0.738 10.710 1.00 97.81 267 LEU A O 1
ATOM 2106 N N . ARG A 1 268 ? -10.527 0.134 11.804 1.00 98.19 268 ARG A N 1
ATOM 2107 C CA . ARG A 1 268 ? -10.152 -1.268 12.009 1.00 98.19 268 ARG A CA 1
ATOM 2108 C C . ARG A 1 268 ? -9.814 -1.946 10.683 1.00 98.19 268 ARG A C 1
ATOM 2110 O O . ARG A 1 268 ? -8.741 -2.537 10.561 1.00 98.19 268 ARG A O 1
ATOM 2117 N N . LEU A 1 269 ? -10.681 -1.816 9.674 1.00 97.81 269 LEU A N 1
ATOM 2118 C CA . LEU A 1 269 ? -10.447 -2.433 8.369 1.00 97.81 269 LEU A CA 1
ATOM 2119 C C . LEU A 1 269 ? -9.238 -1.827 7.637 1.00 97.81 269 LEU A C 1
ATOM 2121 O O . LEU A 1 269 ? -8.481 -2.564 7.005 1.00 97.81 269 LEU A O 1
ATOM 2125 N N . GLY A 1 270 ? -9.023 -0.514 7.752 1.00 98.00 270 GLY A N 1
ATOM 2126 C CA . GLY A 1 270 ? -7.848 0.177 7.212 1.00 98.00 270 GLY A CA 1
ATOM 2127 C C . GLY A 1 270 ? -6.539 -0.285 7.846 1.00 98.00 270 GLY A C 1
ATOM 2128 O O . GLY A 1 270 ? -5.574 -0.603 7.146 1.00 98.00 270 GLY A O 1
ATOM 2129 N N . ILE A 1 271 ? -6.516 -0.424 9.172 1.00 98.44 271 ILE A N 1
ATOM 2130 C CA . ILE A 1 271 ? -5.382 -0.992 9.909 1.00 98.44 271 ILE A CA 1
ATOM 2131 C C . ILE A 1 271 ? -5.106 -2.434 9.463 1.00 98.44 271 ILE A C 1
ATOM 2133 O O . ILE A 1 271 ? -3.953 -2.794 9.200 1.00 98.44 271 ILE A O 1
ATOM 2137 N N . ASP A 1 272 ? -6.147 -3.251 9.309 1.00 97.44 272 ASP A N 1
ATOM 2138 C CA . ASP A 1 272 ? -6.010 -4.620 8.813 1.00 97.44 272 ASP A CA 1
ATOM 2139 C C . ASP A 1 272 ? -5.481 -4.654 7.371 1.00 97.44 272 ASP A C 1
ATOM 2141 O O . ASP A 1 272 ? -4.622 -5.479 7.047 1.00 97.44 272 ASP A O 1
ATOM 2145 N N . ALA A 1 273 ? -5.917 -3.737 6.503 1.00 97.25 273 ALA A N 1
ATOM 2146 C CA . ALA A 1 273 ? -5.400 -3.610 5.142 1.00 97.25 273 ALA A CA 1
ATOM 2147 C C . ALA A 1 273 ? -3.893 -3.289 5.132 1.00 97.25 273 ALA A C 1
ATOM 2149 O O . ALA A 1 273 ? -3.129 -3.934 4.405 1.00 97.25 273 ALA A O 1
ATOM 2150 N N . LEU A 1 274 ? -3.438 -2.370 5.991 1.00 98.00 274 LEU A N 1
ATOM 2151 C CA . LEU A 1 274 ? -2.019 -2.025 6.141 1.00 98.00 274 LEU A CA 1
ATOM 2152 C C . LEU A 1 274 ? -1.175 -3.205 6.651 1.00 98.00 274 LEU A C 1
ATOM 2154 O O . LEU A 1 274 ? -0.068 -3.440 6.147 1.00 98.00 274 LEU A O 1
ATOM 2158 N N . ARG A 1 275 ? -1.691 -3.982 7.614 1.00 97.31 275 ARG A N 1
ATOM 2159 C CA . ARG A 1 275 ? -1.033 -5.204 8.120 1.00 97.31 275 ARG A CA 1
ATOM 2160 C C . ARG A 1 275 ? -0.963 -6.293 7.057 1.00 97.31 275 ARG A C 1
ATOM 2162 O O . ARG A 1 275 ? 0.085 -6.913 6.857 1.00 97.31 275 ARG A O 1
ATOM 2169 N N . ASN A 1 276 ? -2.054 -6.505 6.326 1.00 94.00 276 ASN A N 1
ATOM 2170 C CA . ASN A 1 276 ? -2.122 -7.487 5.244 1.00 94.00 276 ASN A CA 1
ATOM 2171 C C . ASN A 1 276 ? -1.152 -7.144 4.110 1.00 94.00 276 ASN A C 1
ATOM 2173 O O . ASN A 1 276 ? -0.489 -8.033 3.573 1.00 94.00 276 ASN A O 1
ATOM 2177 N N . ALA A 1 277 ? -0.995 -5.855 3.805 1.00 93.88 277 ALA A N 1
ATOM 2178 C CA . ALA A 1 277 ? -0.027 -5.363 2.832 1.00 93.88 277 ALA A CA 1
ATOM 2179 C C . ALA A 1 277 ? 1.435 -5.433 3.317 1.00 93.88 277 ALA A C 1
ATOM 2181 O O . ALA A 1 277 ? 2.342 -5.167 2.522 1.00 93.88 277 ALA A O 1
ATOM 2182 N N . LYS A 1 278 ? 1.680 -5.825 4.579 1.00 94.31 278 LYS A N 1
ATOM 2183 C CA . LYS A 1 278 ? 3.000 -5.841 5.235 1.00 94.31 278 LYS A CA 1
ATOM 2184 C C . LYS A 1 278 ? 3.647 -4.456 5.303 1.00 94.31 278 LYS A C 1
ATOM 2186 O O . LYS A 1 278 ? 4.858 -4.327 5.182 1.00 94.31 278 LYS A O 1
ATOM 2191 N N . VAL A 1 279 ? 2.827 -3.425 5.489 1.00 95.81 279 VAL A N 1
ATOM 2192 C CA . 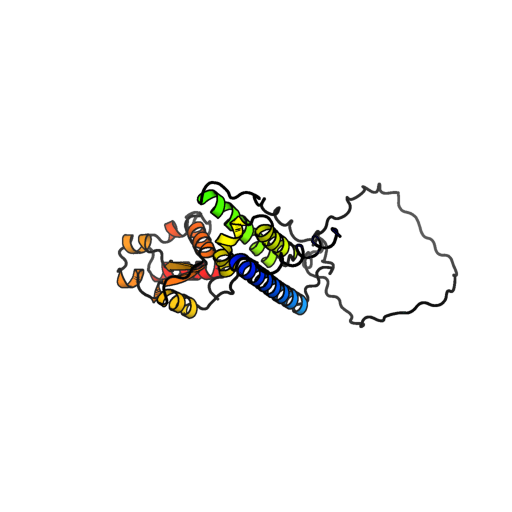VAL A 1 279 ? 3.286 -2.048 5.723 1.00 95.81 279 VAL A CA 1
ATOM 2193 C C . VAL A 1 279 ? 3.299 -1.733 7.217 1.00 95.81 279 VAL A C 1
ATOM 2195 O O . VAL A 1 279 ? 4.212 -1.066 7.699 1.00 95.81 279 VAL A O 1
ATOM 2198 N N . LEU A 1 280 ? 2.314 -2.261 7.947 1.00 97.50 280 LEU A N 1
ATOM 2199 C CA . LEU A 1 280 ? 2.169 -2.132 9.393 1.00 97.50 280 LEU A CA 1
ATOM 2200 C C . LEU A 1 280 ? 2.601 -3.429 10.102 1.00 97.50 280 LEU A C 1
ATOM 2202 O O . LEU A 1 280 ? 2.290 -4.521 9.617 1.00 97.50 280 LEU A O 1
ATOM 2206 N N . LYS A 1 281 ? 3.344 -3.282 11.208 1.00 92.56 281 LYS A N 1
ATOM 2207 C CA . LYS A 1 281 ? 3.734 -4.364 12.130 1.00 92.56 281 LYS A CA 1
ATOM 2208 C C . LYS A 1 281 ? 2.529 -4.982 12.847 1.00 92.56 281 LYS A C 1
ATOM 2210 O O . LYS A 1 281 ? 1.559 -4.250 13.157 1.00 92.56 281 LYS A O 1
#

Foldseek 3Di:
DDDPPDPPPPPPPPPDDDPLNVVLVVLLVVLVVVLVVLVVVCVVVVDDVPFDAADPPPPPRHRPGDPPPDDDDDDDDDDDDDDDDDDDDDDDDDDDDDPPPDPDDDPDPRRDDDQDPQDDQDLEDDPDPVVNLVNLLSLLVSLVVCVVVVHSCSSVVVSCSVVSRVVCSVCSLLSVQLPDAADALVVFLVVPVVPDDPQKDKDFLQDQVQCVVLPHDPCVRVPSSRIGIGGPSLRVVLVVQQCAQDVVQVRRRVSVSCRNPDPVVSNVVSQVSCVVSRRHD

Organism: NCBI:txid2920428

Secondary structure (DSSP, 8-state):
----SSSTTSTTTTS---HHHHHHHHHHHHHHHHHHHHHHHHHHTT--TTPPBPPTT-GGGTTSB-----------PPP-------------PPP------PPPPPTT--SSS-PPPPPP--SSPPSSHHHHHHHHHHHHHHHHHHHHTT-SHHHHHHHHHHHH-GGGGGGHHHHHHHTSPPB-HHHHHHHHHT---TTEEEEESS-HHHHHHTT--HHHHSSGGGEEEEEHHHHHHHHHHHHS--GGGTTS-HHHHTTT--HHHHHHHHHHHHHHTTSB-

Radius of gyration: 27.87 Å; chains: 1; bounding box: 84×81×52 Å

Sequence (281 aa):
MGMERREAREDSAAADMPLASLRAQIAGLRLTVAALRLTSRAVKAGFRPGQERHPKGSGRISGRWRRVTGRKPLQVDIPGPKKKPIGSGSPRTPPKSRRLKLPKPGIGHNGGPPLEDPPTIPRQEPPTRRLRHIVVKAVVRFAARALSRGAAGPIAVLLTAIDVARWMQTYYSWIEAYFEAPKTLAELQRGAAQGKRHGYDIHHIVEEDAALKDGFPDSMVNGPSNLVRISRLKHWEISAWYQRTNPKFGQQSPRQYLRGKSWEERLRLGIDALRNAKVLK